Protein AF-A0A934WX63-F1 (afdb_monomer)

Secondary structure (DSSP, 8-state):
-HHHHHHHHHHHHHTT-----EEEEEPPPPP-TTTTTS-----TT-TT-TTS-----SSS---STTSHHHHHHHHHHHHHH-HHHHS-HHHHHSB---TTSTTSTTTT-BHHHHHHHHHHHHH--TT--HHHHHHHHHHHHTT-HHHHHHHHHHHHHHHSTT-------PPP-HHHHHHHHHHHHHHH--HHHHHHHHHHHHHHHHHTT-HHHHHHHHHHHHHHHTTSSS---HHHHHHHHT--EEEEEHHHHHHHHHTTTHHHHS-B---

Radius of gyration: 25.94 Å; Cα contacts (8 Å, |Δi|>4): 261; chains: 1; bounding box: 44×40×104 Å

Mean predicted aligned error: 12.83 Å

Sequence (271 aa):
MERLFTYIVIGLLVGCTSYKETCRKGLPEKQYDFLVDIKRQSNFNYLEAIVDFRQFGAYSKNLWVRKSESLKIVYSSLKQIGLKRFISEEEFNKPLFTDHWAETSWANKSINQIVQNLIQSYSDTTGFDKYYIEFWNRRKADKNESVVLQILTDIMSTYDSDTNPEKLHWKLEPTLTRLLYFEVKLKESDSLTLKKTNIDYHKYLKSIGLYSSANNLIRYENELLFGESESQDTDYVELINQIETDSVNCEEYWNWRQSAEWFTAIYDYGP

Solvent-accessible surface area (backbone atoms only — not comparable to full-atom values): 15938 Å² total; per-residue (Å²): 113,69,69,60,54,53,50,50,52,49,51,60,62,66,70,68,66,80,78,74,56,70,21,49,31,39,44,71,52,58,87,46,78,74,48,69,39,50,39,78,72,88,57,92,89,54,89,86,43,84,89,68,65,78,48,61,50,85,76,90,74,56,64,55,75,48,33,46,66,45,42,39,25,54,48,37,24,46,53,73,76,36,56,60,72,80,48,39,70,65,61,35,61,38,55,49,81,52,90,90,36,68,90,44,101,53,41,76,32,18,55,50,56,52,50,52,50,48,60,52,36,70,84,47,59,79,94,56,59,69,67,53,52,52,49,50,53,53,28,51,74,53,68,20,43,72,56,51,49,53,50,51,53,50,51,51,30,73,70,39,91,90,46,86,65,82,80,84,84,56,63,68,42,69,68,60,30,52,52,55,47,47,56,45,48,56,74,70,38,52,85,81,48,33,60,58,52,52,54,54,45,32,56,49,29,46,76,68,33,31,40,50,62,23,52,53,60,54,51,53,55,50,61,69,63,65,78,69,80,83,78,82,58,61,68,59,54,52,52,61,72,64,60,69,62,42,82,38,53,37,69,61,49,50,54,36,57,73,68,52,50,37,84,81,62,35,43,83,73,56,115

Foldseek 3Di:
DVVVVVVVVVVVVVVPCPVQDKFWWADWFDDDLVVVQQAQDDDVVPPPPPLPRSPRDPDDPNLQCLAQQSVLQLLVLCVVLPVCLVAPLCQQQAQDDDPVPCPDLRHRGGVLRVLVLLLVCLVPVPPRDPVSVVVLVSSVVSVNNVSVNVSSVVVNQSSDPPHDDDDDDHDYDVLSSVLVNLSSCCVVDDPVCNVVSLLVVLVSCVVNRNQVVSLSSLVSVQVVVPPDDDDDDVVSVVSVVVGDIDIDRVVVVVVCVVVVVCVRTIDHPDD

Organism: NCBI:txid2802615

Nearest PDB structures (foldseek):
  5n6n-assembly1_B  TM=2.671E-01  e=3.650E+00  Saccharomyces cerevisiae S288C
  4n7g-assembly1_A-2  TM=1.887E-01  e=5.559E+00  Homo sapiens
  8eqh-assembly1_B  TM=2.100E-01  e=6.860E+00  Homo sapiens

Structure (mmCIF, N/CA/C/O backbone):
data_AF-A0A934WX63-F1
#
_entry.id   AF-A0A934WX63-F1
#
loop_
_atom_site.group_PDB
_atom_site.id
_atom_site.type_symbol
_atom_site.label_atom_id
_atom_site.label_alt_id
_atom_site.label_comp_id
_atom_site.label_asym_id
_atom_site.label_entity_id
_atom_site.label_seq_id
_atom_site.pdbx_PDB_ins_code
_atom_site.Cartn_x
_atom_site.Cartn_y
_atom_site.Cartn_z
_atom_site.occupancy
_atom_site.B_iso_or_equiv
_atom_site.auth_seq_id
_atom_site.auth_comp_id
_atom_site.auth_asym_id
_atom_site.auth_atom_id
_atom_site.pdbx_PDB_model_num
ATOM 1 N N . MET A 1 1 ? -1.059 -2.590 -78.727 1.00 51.94 1 MET A N 1
ATOM 2 C CA . MET A 1 1 ? -1.767 -3.447 -77.751 1.00 51.94 1 MET A CA 1
ATOM 3 C C . MET A 1 1 ? -0.856 -3.883 -76.603 1.00 51.94 1 MET A C 1
ATOM 5 O O . MET A 1 1 ? -1.280 -3.762 -75.465 1.00 51.94 1 MET A O 1
ATOM 9 N N . GLU A 1 2 ? 0.402 -4.265 -76.856 1.00 52.81 2 GLU A N 1
ATOM 10 C CA . GLU A 1 2 ? 1.353 -4.690 -75.805 1.00 52.81 2 GLU A CA 1
ATOM 11 C C . GLU A 1 2 ? 1.623 -3.649 -74.705 1.00 52.81 2 GLU A C 1
ATOM 13 O O . GLU A 1 2 ? 1.614 -3.993 -73.530 1.00 52.81 2 GLU A O 1
ATOM 18 N N . ARG A 1 3 ? 1.772 -2.359 -75.042 1.00 54.75 3 ARG A N 1
ATOM 19 C CA . ARG A 1 3 ? 2.042 -1.321 -74.025 1.00 54.75 3 ARG A CA 1
ATOM 20 C C . ARG A 1 3 ? 0.891 -1.126 -73.030 1.00 54.75 3 ARG A C 1
ATOM 22 O O . ARG A 1 3 ? 1.147 -0.852 -71.866 1.00 54.75 3 ARG A O 1
ATOM 29 N N . LEU A 1 4 ? -0.360 -1.304 -73.463 1.00 60.91 4 LEU A N 1
ATOM 30 C CA . LEU A 1 4 ? -1.538 -1.163 -72.597 1.00 60.91 4 LEU A CA 1
ATOM 31 C C . LEU A 1 4 ? -1.609 -2.304 -71.569 1.00 60.91 4 LEU A C 1
ATOM 33 O O . LEU A 1 4 ? -1.940 -2.071 -70.412 1.00 60.91 4 LEU A O 1
ATOM 37 N N . PHE A 1 5 ? -1.229 -3.519 -71.978 1.00 69.19 5 PHE A N 1
ATOM 38 C CA . PHE A 1 5 ? -1.176 -4.685 -71.098 1.00 69.19 5 PHE A CA 1
ATOM 39 C C . PHE A 1 5 ? -0.088 -4.526 -70.028 1.00 69.19 5 PHE A C 1
ATOM 41 O O . PHE A 1 5 ? -0.339 -4.785 -68.856 1.00 69.19 5 PHE A O 1
ATOM 48 N N . THR A 1 6 ? 1.081 -3.988 -70.393 1.00 67.81 6 THR A N 1
ATOM 49 C CA . THR A 1 6 ? 2.157 -3.693 -69.435 1.00 67.81 6 THR A CA 1
ATOM 50 C C . THR A 1 6 ? 1.750 -2.637 -68.402 1.00 67.81 6 THR A C 1
ATOM 52 O O . THR A 1 6 ? 2.045 -2.810 -67.224 1.00 67.81 6 THR A O 1
ATOM 55 N N . TYR A 1 7 ? 1.022 -1.581 -68.788 1.00 66.12 7 TYR A N 1
ATOM 56 C CA . TYR A 1 7 ? 0.530 -0.577 -67.830 1.00 66.12 7 TYR A CA 1
ATOM 57 C C . TYR A 1 7 ? -0.581 -1.104 -66.913 1.00 66.12 7 TYR A C 1
ATOM 59 O O . TYR A 1 7 ? -0.627 -0.717 -65.749 1.00 66.12 7 TYR A O 1
ATOM 67 N N . ILE A 1 8 ? -1.435 -2.013 -67.394 1.00 67.44 8 ILE A N 1
ATOM 68 C CA . ILE A 1 8 ? -2.451 -2.675 -66.561 1.00 67.44 8 ILE A CA 1
ATOM 69 C C . ILE A 1 8 ? -1.786 -3.636 -65.568 1.00 67.44 8 ILE A C 1
ATOM 71 O O . ILE A 1 8 ? -2.138 -3.629 -64.395 1.00 67.44 8 ILE A O 1
ATOM 75 N N . VAL A 1 9 ? -0.780 -4.406 -65.993 1.00 67.38 9 VAL A N 1
ATOM 76 C CA . VAL A 1 9 ? -0.031 -5.307 -65.102 1.00 67.38 9 VAL A CA 1
ATOM 77 C C . VAL A 1 9 ? 0.780 -4.518 -64.068 1.00 67.38 9 VAL A C 1
ATOM 79 O O . VAL A 1 9 ? 0.744 -4.864 -62.894 1.00 67.38 9 VAL A O 1
ATOM 82 N N . ILE A 1 10 ? 1.438 -3.418 -64.450 1.00 62.28 10 ILE A N 1
ATOM 83 C CA . ILE A 1 10 ? 2.122 -2.531 -63.493 1.00 62.28 10 ILE A CA 1
ATOM 84 C C . ILE A 1 10 ? 1.106 -1.863 -62.551 1.00 62.28 10 ILE A C 1
ATOM 86 O O . ILE A 1 10 ? 1.339 -1.831 -61.351 1.00 62.28 10 ILE A O 1
ATOM 90 N N . GLY A 1 11 ? -0.049 -1.402 -63.042 1.00 58.03 11 GLY A N 1
ATOM 91 C CA . GLY A 1 11 ? -1.112 -0.832 -62.204 1.00 58.03 11 GLY A CA 1
ATOM 92 C C . GLY A 1 11 ? -1.724 -1.834 -61.215 1.00 58.03 11 GLY A C 1
ATOM 93 O O . GLY A 1 11 ? -2.018 -1.470 -60.079 1.00 58.03 11 GLY A O 1
ATOM 94 N N . LEU A 1 12 ? -1.849 -3.106 -61.607 1.00 57.66 12 LEU A N 1
ATOM 95 C CA . LEU A 1 12 ? -2.317 -4.199 -60.745 1.00 57.66 12 LEU A CA 1
ATOM 96 C C . LEU A 1 12 ? -1.247 -4.664 -59.742 1.00 57.66 12 LEU A C 1
ATOM 98 O O . LEU A 1 12 ? -1.594 -5.066 -58.637 1.00 57.66 12 LEU A O 1
ATOM 102 N N . LEU A 1 13 ? 0.041 -4.577 -60.091 1.00 55.09 13 LEU A N 1
ATOM 103 C CA . LEU A 1 13 ? 1.152 -4.905 -59.187 1.00 55.09 13 LEU A CA 1
ATOM 104 C C . LEU A 1 13 ? 1.474 -3.767 -58.202 1.00 55.09 13 LEU A C 1
ATOM 106 O O . LEU A 1 13 ? 1.884 -4.037 -57.078 1.00 55.09 13 LEU A O 1
ATOM 110 N N . VAL A 1 14 ? 1.251 -2.506 -58.588 1.00 53.50 14 VAL A N 1
ATOM 111 C CA . VAL A 1 14 ? 1.433 -1.324 -57.722 1.00 53.50 14 VAL A CA 1
ATOM 112 C C . VAL A 1 14 ? 0.213 -1.096 -56.810 1.00 53.50 14 VAL A C 1
ATOM 114 O O . VAL A 1 14 ? 0.346 -0.525 -55.733 1.00 53.50 14 VAL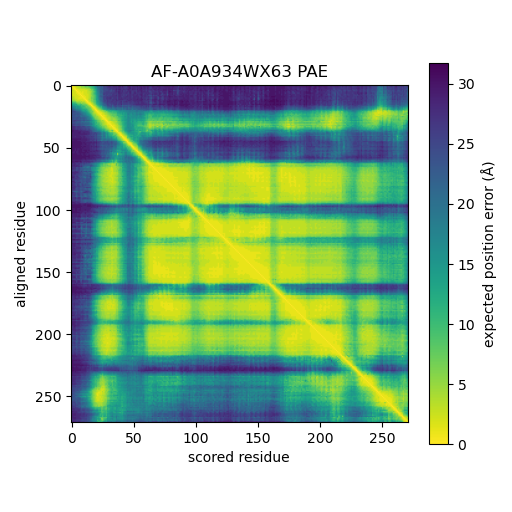 A O 1
ATOM 117 N N . GLY A 1 15 ? -0.969 -1.604 -57.179 1.00 46.31 15 GLY A N 1
ATOM 118 C CA . GLY A 1 15 ? -2.205 -1.490 -56.392 1.00 46.31 15 GLY A CA 1
ATOM 119 C C . GLY A 1 15 ? -2.321 -2.409 -55.164 1.00 46.31 15 GLY A C 1
ATOM 120 O O . GLY A 1 15 ? -3.315 -2.320 -54.446 1.00 46.31 15 GLY A O 1
ATOM 121 N N . CYS A 1 16 ? -1.343 -3.284 -54.899 1.00 46.16 16 CYS A N 1
ATOM 122 C CA . CYS A 1 16 ? -1.421 -4.300 -53.836 1.00 46.16 16 CYS A CA 1
ATOM 123 C C . CYS A 1 16 ? -0.283 -4.255 -52.807 1.00 46.16 16 CYS A C 1
ATOM 125 O O . CYS A 1 16 ? 0.001 -5.258 -52.156 1.00 46.16 16 CYS A O 1
ATOM 127 N N . THR A 1 17 ? 0.323 -3.096 -52.572 1.00 46.75 17 THR A N 1
ATOM 128 C CA . THR A 1 17 ? 1.037 -2.865 -51.311 1.00 46.75 17 THR A CA 1
ATOM 129 C C . THR A 1 17 ? 0.248 -1.850 -50.504 1.00 46.75 17 THR A C 1
ATOM 131 O O . THR A 1 17 ? 0.596 -0.671 -50.473 1.00 46.75 17 THR A O 1
ATOM 134 N N . SER A 1 18 ? -0.836 -2.289 -49.849 1.00 50.97 18 SER A N 1
ATOM 135 C CA . SER A 1 18 ? -1.328 -1.537 -48.695 1.00 50.97 18 SER A CA 1
ATOM 136 C C . SER A 1 18 ? -0.193 -1.586 -47.678 1.00 50.97 18 SER A C 1
ATOM 138 O O . SER A 1 18 ? -0.014 -2.596 -46.992 1.00 50.97 18 SER A O 1
ATOM 140 N N . TYR A 1 19 ? 0.652 -0.561 -47.665 1.00 51.38 19 TYR A N 1
ATOM 141 C CA . TYR A 1 19 ? 1.651 -0.399 -46.629 1.00 51.38 19 TYR A CA 1
ATOM 142 C C . TYR A 1 19 ? 0.859 -0.199 -45.341 1.00 51.38 19 TYR A C 1
ATOM 144 O O . TYR A 1 19 ? 0.342 0.883 -45.076 1.00 51.38 19 TYR A O 1
ATOM 152 N N . LYS A 1 20 ? 0.621 -1.294 -44.615 1.00 62.75 20 LYS A N 1
ATOM 153 C CA . LYS A 1 20 ? -0.003 -1.234 -43.302 1.00 62.75 20 LYS A CA 1
ATOM 154 C C . LYS A 1 20 ? 1.054 -0.636 -42.401 1.00 62.75 20 LYS A C 1
ATOM 156 O O . LYS A 1 20 ? 1.964 -1.338 -41.975 1.00 62.75 20 LYS A O 1
ATOM 161 N N . GLU A 1 21 ? 0.956 0.668 -42.200 1.00 75.88 21 GLU A N 1
ATOM 162 C CA . GLU A 1 21 ? 1.793 1.370 -41.248 1.00 75.88 21 GLU A CA 1
ATOM 163 C C . GLU A 1 21 ? 1.613 0.700 -39.879 1.00 75.88 21 GLU A C 1
ATOM 165 O O . GLU A 1 21 ? 0.490 0.428 -39.431 1.00 75.88 21 GLU A O 1
ATOM 170 N N . THR A 1 22 ? 2.733 0.315 -39.279 1.00 77.12 22 THR A N 1
ATOM 171 C CA . THR A 1 22 ? 2.776 -0.348 -37.979 1.00 77.12 22 THR A CA 1
ATOM 172 C C . THR A 1 22 ? 3.226 0.660 -36.943 1.00 77.12 22 THR A C 1
ATOM 174 O O . THR A 1 22 ? 4.302 1.236 -37.081 1.00 77.12 22 THR A O 1
ATOM 177 N N . CYS A 1 23 ? 2.419 0.827 -35.907 1.00 77.06 23 CYS A N 1
ATOM 178 C CA . CYS A 1 23 ? 2.695 1.690 -34.771 1.00 77.06 23 CYS A CA 1
ATOM 179 C C . CYS A 1 23 ? 3.233 0.840 -33.610 1.00 77.06 23 CYS A C 1
ATOM 181 O O . CYS A 1 23 ? 3.002 -0.376 -33.555 1.00 77.06 23 CYS A O 1
ATOM 183 N N . ARG A 1 24 ? 3.956 1.467 -32.675 1.00 71.69 24 ARG A N 1
ATOM 184 C CA . ARG A 1 24 ? 4.483 0.790 -31.482 1.00 71.69 24 ARG A CA 1
ATOM 185 C C . ARG A 1 24 ? 3.495 0.864 -30.327 1.00 71.69 24 ARG A C 1
ATOM 187 O O . ARG A 1 24 ? 2.900 1.902 -30.049 1.00 71.69 24 ARG A O 1
ATOM 194 N N . LYS A 1 25 ? 3.350 -0.250 -29.623 1.00 72.00 25 LYS A N 1
ATOM 195 C CA . LYS A 1 25 ? 2.453 -0.415 -28.481 1.00 72.00 25 LYS A CA 1
ATOM 196 C C . LYS A 1 25 ? 3.223 -1.044 -27.326 1.00 72.00 25 LYS A C 1
ATOM 198 O O . LYS A 1 25 ? 4.070 -1.892 -27.557 1.00 72.00 25 LYS A O 1
ATOM 203 N N . GLY A 1 26 ? 2.959 -0.651 -26.083 1.00 67.81 26 GLY A N 1
ATOM 204 C CA . GLY A 1 26 ? 3.631 -1.273 -24.933 1.00 67.81 26 GLY A CA 1
ATOM 205 C C . GLY A 1 26 ? 3.316 -2.758 -24.788 1.00 67.81 26 GLY A C 1
ATOM 206 O O . GLY A 1 26 ? 2.268 -3.221 -25.234 1.00 67.81 26 GLY A O 1
ATOM 207 N N . LEU A 1 27 ? 4.193 -3.508 -24.122 1.00 70.31 27 LEU A N 1
ATOM 208 C CA . LEU A 1 27 ? 3.843 -4.864 -23.705 1.00 70.31 27 LEU A CA 1
ATOM 209 C C . LEU A 1 27 ? 2.668 -4.843 -22.706 1.00 70.31 27 LEU A C 1
ATOM 211 O O . LEU A 1 27 ? 2.579 -3.929 -21.875 1.00 70.31 27 LEU A O 1
ATOM 215 N N . PRO A 1 28 ? 1.775 -5.850 -22.739 1.00 67.88 28 PRO A N 1
ATOM 216 C CA . PRO A 1 28 ? 0.699 -5.967 -21.762 1.00 67.88 28 PRO A CA 1
ATOM 217 C C . PRO A 1 28 ? 1.255 -6.149 -20.343 1.00 67.88 28 PRO A C 1
ATOM 219 O O . PRO A 1 28 ? 2.221 -6.884 -20.128 1.00 67.88 28 PRO A O 1
ATOM 222 N N . GLU A 1 29 ? 0.627 -5.513 -19.349 1.00 69.88 29 GLU A N 1
ATOM 223 C CA . GLU A 1 29 ? 1.019 -5.709 -17.951 1.00 69.88 29 GLU A CA 1
ATOM 224 C C . GLU A 1 29 ? 0.534 -7.059 -17.414 1.00 69.88 29 GLU A C 1
ATOM 226 O O . GLU A 1 29 ? -0.637 -7.439 -17.550 1.00 69.88 29 GLU A O 1
ATOM 231 N N . LYS A 1 30 ? 1.433 -7.760 -16.718 1.00 75.00 30 LYS A N 1
ATOM 232 C CA . LYS A 1 30 ? 1.070 -8.923 -15.915 1.00 75.00 30 LYS A CA 1
ATOM 233 C C . LYS A 1 30 ? 0.094 -8.493 -14.823 1.00 75.00 30 LYS A C 1
ATOM 235 O O . LYS A 1 30 ? 0.372 -7.599 -14.029 1.00 75.00 30 LYS A O 1
ATOM 240 N N . GLN A 1 31 ? -1.039 -9.180 -14.758 1.00 71.38 31 GLN A N 1
ATOM 241 C CA . GLN A 1 31 ? -2.061 -8.913 -13.755 1.00 71.38 31 GLN A CA 1
ATOM 242 C C . GLN A 1 31 ? -1.663 -9.538 -12.415 1.00 71.38 31 GLN A C 1
ATOM 244 O O . GLN A 1 31 ? -1.374 -10.733 -12.334 1.00 71.38 31 GLN A O 1
ATOM 249 N N . TYR A 1 32 ? -1.667 -8.723 -11.364 1.00 68.38 32 TYR A N 1
ATOM 250 C CA . TYR A 1 32 ? -1.529 -9.170 -9.981 1.00 68.38 32 TYR A CA 1
ATOM 251 C C . TYR A 1 32 ? -2.827 -8.867 -9.240 1.00 68.38 32 TYR A C 1
ATOM 253 O O . TYR A 1 32 ? -3.305 -7.735 -9.288 1.00 68.38 32 TYR A O 1
ATOM 261 N N . ASP A 1 33 ? -3.365 -9.837 -8.499 1.00 71.06 33 ASP A N 1
ATOM 262 C CA . ASP A 1 33 ? -4.633 -9.674 -7.770 1.00 71.06 33 ASP A CA 1
ATOM 263 C C . ASP A 1 33 ? -4.623 -8.467 -6.819 1.00 71.06 33 ASP A C 1
ATOM 265 O O . ASP A 1 33 ? -5.629 -7.779 -6.672 1.00 71.06 33 ASP A O 1
ATOM 269 N N . PHE A 1 34 ? -3.473 -8.165 -6.207 1.00 68.94 34 PHE A N 1
ATOM 270 C CA . PHE A 1 34 ? -3.320 -7.004 -5.328 1.00 68.94 34 PHE A CA 1
ATOM 271 C C . PHE A 1 34 ? -3.264 -5.665 -6.080 1.00 68.94 34 PHE A C 1
ATOM 273 O O . PHE A 1 34 ? -3.584 -4.632 -5.500 1.00 68.94 34 PHE A O 1
ATOM 280 N N . LEU A 1 35 ? -2.893 -5.661 -7.366 1.00 63.28 35 LEU A N 1
ATOM 281 C CA . LEU A 1 35 ? -2.913 -4.461 -8.212 1.00 63.28 35 LEU A CA 1
ATOM 282 C C . LEU A 1 35 ? -4.313 -4.159 -8.749 1.00 63.28 35 LEU A C 1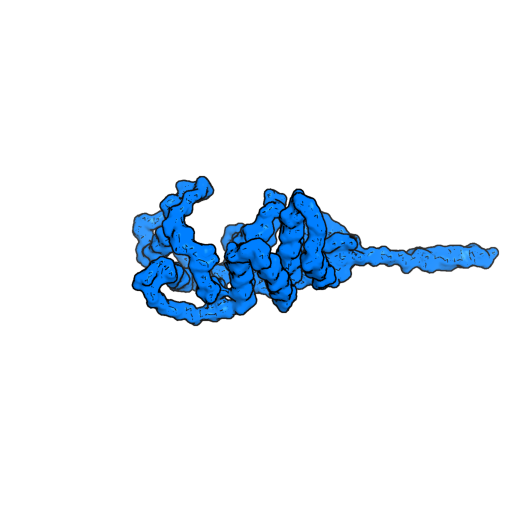
ATOM 284 O O . LEU A 1 35 ? -4.612 -3.003 -9.036 1.00 63.28 35 LEU A O 1
ATOM 288 N N . VAL A 1 36 ? -5.198 -5.160 -8.816 1.00 58.41 36 VAL A N 1
ATOM 289 C CA . VAL A 1 36 ? -6.611 -4.959 -9.185 1.00 58.41 36 VAL A CA 1
ATOM 290 C C . VAL A 1 36 ? -7.313 -3.998 -8.219 1.00 58.41 36 VAL A C 1
ATOM 292 O O . VAL A 1 36 ? -8.230 -3.294 -8.633 1.00 58.41 36 VAL A O 1
ATOM 295 N N . ASP A 1 37 ? -6.859 -3.926 -6.964 1.00 51.97 37 ASP A N 1
ATOM 296 C CA . ASP A 1 37 ? -7.386 -3.022 -5.936 1.00 51.97 37 ASP A CA 1
ATOM 297 C C . ASP A 1 37 ? -6.629 -1.683 -5.843 1.00 51.97 37 ASP A C 1
ATOM 299 O O . ASP A 1 37 ? -7.174 -0.686 -5.358 1.00 51.97 37 ASP A O 1
ATOM 303 N N . ILE A 1 38 ? -5.396 -1.637 -6.353 1.00 50.25 38 ILE A N 1
ATOM 304 C CA . ILE A 1 38 ? -4.577 -0.427 -6.512 1.00 50.25 38 ILE A CA 1
ATOM 305 C C . ILE A 1 38 ? -4.738 0.053 -7.963 1.00 50.25 38 ILE A C 1
ATOM 307 O O . ILE A 1 38 ? -3.766 0.255 -8.691 1.00 50.25 38 ILE A O 1
ATOM 311 N N . LYS A 1 39 ? -5.987 0.168 -8.442 1.00 43.19 39 LYS A N 1
ATOM 312 C CA . LYS A 1 39 ? -6.222 0.681 -9.795 1.00 43.19 39 LYS A CA 1
ATOM 313 C C . LYS A 1 39 ? -5.695 2.104 -9.876 1.00 43.19 39 LYS A C 1
ATOM 315 O O . LYS A 1 39 ? -6.216 2.996 -9.213 1.00 43.19 39 LYS A O 1
ATOM 320 N N . ARG A 1 40 ? -4.730 2.318 -10.765 1.00 43.31 40 ARG A N 1
ATOM 321 C CA . ARG A 1 40 ? -4.366 3.646 -11.252 1.00 43.31 40 ARG A CA 1
ATOM 322 C C . ARG A 1 40 ? -5.573 4.213 -11.999 1.00 43.31 40 ARG A C 1
ATOM 324 O O . ARG A 1 40 ? -5.814 3.858 -13.148 1.00 43.31 40 ARG A O 1
ATOM 331 N N . GLN A 1 41 ? -6.397 5.008 -11.324 1.00 36.91 41 GLN A N 1
ATOM 332 C CA . GLN A 1 41 ? -7.456 5.759 -11.995 1.00 36.91 41 GLN A CA 1
ATOM 333 C C . GLN A 1 41 ? -6.868 7.038 -12.589 1.00 36.91 41 GLN A C 1
ATOM 335 O O . GLN A 1 41 ? -6.088 7.728 -11.937 1.00 36.91 41 GLN A O 1
ATOM 340 N N . SER A 1 42 ? -7.257 7.350 -13.827 1.00 37.25 42 SER A N 1
ATOM 341 C CA . SER A 1 42 ? -6.991 8.644 -14.452 1.00 37.25 42 SER A CA 1
ATOM 342 C C . SER A 1 42 ? -7.662 9.744 -13.638 1.00 37.25 42 SER A C 1
ATOM 344 O O . SER A 1 42 ? -8.889 9.745 -13.512 1.00 37.25 42 SER A O 1
ATOM 346 N N . ASN A 1 43 ? -6.896 10.717 -13.158 1.00 37.00 43 ASN A N 1
ATOM 347 C CA . ASN A 1 43 ? -7.448 12.018 -12.813 1.00 37.00 43 ASN A CA 1
ATOM 348 C C . ASN A 1 43 ? -6.875 13.046 -13.794 1.00 37.00 43 ASN A C 1
ATOM 350 O O . ASN A 1 43 ? -5.723 13.451 -13.676 1.00 37.00 43 ASN A O 1
ATOM 354 N N . PHE A 1 44 ? -7.677 13.435 -14.789 1.00 35.88 44 PHE A N 1
ATOM 355 C CA . PHE A 1 44 ? -7.280 14.362 -15.859 1.00 35.88 44 PHE A CA 1
ATOM 356 C C . PHE A 1 44 ? -6.886 15.761 -15.355 1.00 35.88 44 PHE A C 1
ATOM 358 O O . PHE A 1 44 ? -6.272 16.517 -16.099 1.00 35.88 44 PHE A O 1
ATOM 365 N N . ASN A 1 45 ? -7.197 16.099 -14.100 1.00 34.28 45 ASN A N 1
ATOM 366 C CA . ASN A 1 45 ? -6.906 17.412 -13.525 1.00 34.28 45 ASN A CA 1
ATOM 367 C C . ASN A 1 45 ? -5.524 17.522 -12.858 1.00 34.28 45 ASN A C 1
ATOM 369 O O . ASN A 1 45 ? -5.185 18.599 -12.383 1.00 34.28 45 ASN A O 1
ATOM 373 N N . TYR A 1 46 ? -4.731 16.446 -12.807 1.00 35.69 46 TYR A N 1
ATOM 374 C CA . TYR A 1 46 ? -3.442 16.436 -12.107 1.00 35.69 46 TYR A CA 1
ATOM 375 C C . TYR A 1 46 ? -2.374 15.685 -12.909 1.00 35.69 46 TYR A C 1
ATOM 377 O O . TYR A 1 46 ? -2.051 14.534 -12.622 1.00 35.69 46 TYR A O 1
ATOM 385 N N . LEU A 1 47 ? -1.802 16.353 -13.914 1.00 30.84 47 LEU A N 1
ATOM 386 C CA . LEU A 1 47 ? -0.565 15.906 -14.570 1.00 30.84 47 LEU A CA 1
ATOM 387 C C . LEU A 1 47 ? 0.689 16.118 -13.690 1.00 30.84 47 LEU A C 1
ATOM 389 O O . LEU A 1 47 ? 1.751 15.616 -14.030 1.00 30.84 47 LEU A O 1
ATOM 393 N N . GLU A 1 48 ? 0.573 16.777 -12.532 1.00 27.59 48 GLU A N 1
ATOM 394 C CA . GLU A 1 48 ? 1.702 17.114 -11.642 1.00 27.59 48 GLU A CA 1
ATOM 395 C C . GLU A 1 48 ? 1.967 16.121 -10.490 1.00 27.59 48 GLU A C 1
ATOM 397 O O . GLU A 1 48 ? 2.780 16.403 -9.619 1.00 27.59 48 GLU A O 1
ATOM 402 N N . ALA A 1 49 ? 1.319 14.952 -10.434 1.00 32.06 49 ALA A N 1
ATOM 403 C CA . ALA A 1 49 ? 1.428 14.087 -9.250 1.00 32.06 49 ALA A CA 1
ATOM 404 C C . ALA A 1 49 ? 1.449 12.582 -9.559 1.00 32.06 49 ALA A C 1
ATOM 406 O O . ALA A 1 49 ? 0.781 11.795 -8.891 1.00 32.06 49 ALA A O 1
ATOM 407 N N . ILE A 1 50 ? 2.232 12.137 -10.550 1.00 37.25 50 ILE A N 1
ATOM 408 C CA . ILE A 1 50 ? 2.390 10.694 -10.848 1.00 37.25 50 ILE A CA 1
ATOM 409 C C . ILE A 1 50 ? 2.980 9.921 -9.646 1.00 37.25 50 ILE A C 1
ATOM 411 O O . ILE A 1 50 ? 2.736 8.723 -9.508 1.00 37.25 50 ILE A O 1
ATOM 415 N N . VAL A 1 51 ? 3.654 10.611 -8.720 1.00 32.94 51 VAL A N 1
ATOM 416 C CA . VAL A 1 51 ? 4.166 10.040 -7.459 1.00 32.94 51 VAL A CA 1
ATOM 417 C C . VAL A 1 51 ? 3.068 9.822 -6.403 1.00 32.94 51 VAL A C 1
ATOM 419 O O . VAL A 1 51 ? 3.249 9.014 -5.495 1.00 32.94 51 VAL A O 1
ATOM 422 N N . ASP A 1 52 ? 1.912 10.485 -6.525 1.00 32.47 52 ASP A N 1
ATOM 423 C CA . ASP A 1 52 ? 0.893 10.542 -5.462 1.00 32.47 52 ASP A CA 1
ATOM 424 C C . ASP A 1 52 ? -0.326 9.626 -5.709 1.00 32.47 52 ASP A C 1
ATOM 426 O O . ASP A 1 52 ? -1.234 9.506 -4.883 1.00 32.47 52 ASP A O 1
ATOM 430 N N . PHE A 1 53 ? -0.355 8.878 -6.818 1.00 35.91 53 PHE A N 1
ATOM 431 C CA . PHE A 1 53 ? -1.468 7.972 -7.125 1.00 35.91 53 PHE A CA 1
ATOM 432 C C . PHE A 1 53 ? -1.275 6.559 -6.562 1.00 35.91 53 PHE A C 1
ATOM 434 O O . PHE A 1 53 ? -1.212 5.565 -7.286 1.00 35.91 53 PHE A O 1
ATOM 441 N N . ARG A 1 54 ? -1.324 6.458 -5.230 1.00 41.81 54 ARG A N 1
ATOM 442 C CA . ARG A 1 54 ? -1.827 5.260 -4.532 1.00 41.81 54 ARG A CA 1
ATOM 443 C C . ARG A 1 54 ? -3.270 5.494 -4.095 1.00 41.81 54 ARG A C 1
ATOM 445 O O . ARG A 1 54 ? -3.619 5.319 -2.930 1.00 41.81 54 ARG A O 1
ATOM 452 N N . GLN A 1 55 ? -4.131 5.905 -5.024 1.00 34.47 55 GLN A N 1
ATOM 453 C CA . GLN A 1 55 ? -5.562 5.869 -4.750 1.00 34.47 55 GLN A CA 1
ATOM 454 C C . GLN A 1 55 ? -6.005 4.406 -4.778 1.00 34.47 55 GLN A C 1
ATOM 456 O O . GLN A 1 55 ? -6.239 3.824 -5.834 1.00 34.47 55 GLN A O 1
ATOM 461 N N . PHE A 1 56 ? -6.115 3.796 -3.596 1.00 34.09 56 PHE A N 1
ATOM 462 C CA . PHE A 1 56 ? -7.006 2.654 -3.419 1.00 34.09 56 PHE A CA 1
ATOM 463 C C . PHE A 1 56 ? -8.360 3.087 -3.977 1.00 34.09 56 PHE A C 1
ATOM 465 O O . PHE A 1 56 ? -8.908 4.086 -3.512 1.00 34.09 56 PHE A O 1
ATOM 472 N N . GLY A 1 57 ? -8.817 2.405 -5.032 1.00 31.69 57 GLY A N 1
ATOM 473 C CA . GLY A 1 57 ? -9.901 2.883 -5.891 1.00 31.69 57 GLY A CA 1
ATOM 474 C C . GLY A 1 57 ? -11.074 3.489 -5.117 1.00 31.69 57 GLY A C 1
ATOM 475 O O . GLY A 1 57 ? -11.451 2.995 -4.052 1.00 31.69 57 GLY A O 1
ATOM 476 N N . ALA A 1 58 ? -11.645 4.563 -5.667 1.00 33.78 58 ALA A N 1
ATOM 477 C CA . ALA A 1 58 ? -12.758 5.292 -5.075 1.00 33.78 58 ALA A CA 1
ATOM 478 C C . ALA A 1 58 ? -13.831 4.336 -4.510 1.00 33.78 58 ALA A C 1
ATOM 480 O O . ALA A 1 58 ? -14.432 3.553 -5.243 1.00 33.78 58 ALA A O 1
ATOM 481 N N . TYR A 1 59 ? -14.052 4.413 -3.194 1.00 39.28 59 TYR A N 1
ATOM 482 C CA . TYR A 1 59 ? -15.174 3.838 -2.447 1.00 39.28 59 TYR A CA 1
ATOM 483 C C . TYR A 1 59 ? -15.546 2.359 -2.737 1.00 39.28 59 TYR A C 1
ATOM 485 O O . TYR A 1 59 ? -16.277 2.022 -3.665 1.00 39.28 59 TYR A O 1
ATOM 493 N N . SER A 1 60 ? -15.234 1.476 -1.779 1.00 45.75 60 SER A N 1
ATOM 494 C CA . SER A 1 60 ? -15.987 0.245 -1.421 1.00 45.75 60 SER A CA 1
ATOM 495 C C . SER A 1 60 ? -16.094 -0.938 -2.406 1.00 45.75 60 SER A C 1
ATOM 497 O O . SER A 1 60 ? -16.496 -2.022 -1.971 1.00 45.75 60 SER A O 1
ATOM 499 N N . LYS A 1 61 ? -15.728 -0.797 -3.687 1.00 49.53 61 LYS A N 1
ATOM 500 C CA . LYS A 1 61 ? -15.877 -1.883 -4.683 1.00 49.53 61 LYS A CA 1
ATOM 501 C C . LYS A 1 61 ? -14.738 -2.908 -4.690 1.00 49.53 61 LYS A C 1
ATOM 503 O O . LYS A 1 61 ? -14.908 -3.997 -5.231 1.00 49.53 61 LYS A O 1
ATOM 508 N N . ASN A 1 62 ? -13.607 -2.583 -4.073 1.00 59.09 62 ASN A N 1
ATOM 509 C CA . ASN A 1 62 ? -12.418 -3.430 -4.064 1.00 59.09 62 ASN A CA 1
ATOM 510 C C . ASN A 1 62 ? -12.567 -4.566 -3.046 1.00 59.09 62 ASN A C 1
ATOM 512 O O . ASN A 1 62 ? -12.591 -4.343 -1.833 1.00 59.09 62 ASN A O 1
ATOM 516 N N . LEU A 1 63 ? -12.754 -5.786 -3.554 1.00 66.81 63 LEU A N 1
ATOM 517 C CA . LEU A 1 63 ? -13.038 -6.971 -2.744 1.00 66.81 63 LEU A CA 1
ATOM 518 C C . LEU A 1 63 ? -11.771 -7.673 -2.248 1.00 66.81 63 LEU A C 1
ATOM 520 O O . LEU A 1 63 ? -11.877 -8.461 -1.308 1.00 66.81 63 LEU A O 1
ATOM 524 N N . TRP A 1 64 ? -10.595 -7.447 -2.846 1.00 80.12 64 TRP A N 1
ATOM 525 C CA . TRP A 1 64 ? -9.400 -8.207 -2.477 1.00 80.12 64 TRP A CA 1
ATOM 526 C C . TRP A 1 64 ? -8.860 -7.765 -1.108 1.00 80.12 64 TRP A C 1
ATOM 528 O O . TRP A 1 64 ? -8.794 -8.606 -0.218 1.00 80.12 64 TRP A O 1
ATOM 538 N N . VAL A 1 65 ? -8.650 -6.470 -0.847 1.00 74.69 65 VAL A N 1
ATOM 539 C CA . VAL A 1 65 ? -8.243 -5.912 0.464 1.00 74.69 65 VAL A CA 1
ATOM 540 C C . VAL A 1 65 ? -9.315 -6.038 1.554 1.00 74.69 65 VAL A C 1
ATOM 542 O O . VAL A 1 65 ? -9.072 -5.703 2.708 1.00 74.69 65 VAL A O 1
ATOM 545 N N . ARG A 1 66 ? -10.516 -6.526 1.222 1.00 83.19 66 ARG A N 1
ATOM 546 C CA . ARG A 1 66 ? -11.551 -6.885 2.207 1.00 83.19 66 ARG A CA 1
ATOM 547 C C . ARG A 1 66 ? -11.412 -8.327 2.692 1.00 83.19 66 ARG A C 1
ATOM 549 O O . ARG A 1 66 ? -12.005 -8.679 3.705 1.00 83.19 66 ARG A O 1
ATOM 556 N N . LYS A 1 67 ? -10.632 -9.175 2.019 1.00 89.50 67 LYS A N 1
ATOM 557 C CA . LYS A 1 67 ? -10.400 -10.554 2.464 1.00 89.50 67 LYS A CA 1
ATOM 558 C C . LYS A 1 67 ? -9.385 -10.574 3.599 1.00 89.50 67 LYS A C 1
ATOM 560 O O . LYS A 1 67 ? -8.326 -9.959 3.508 1.00 89.50 67 LYS A O 1
ATOM 565 N N . SER A 1 68 ? -9.673 -11.371 4.623 1.00 93.62 68 SER A N 1
ATOM 566 C CA . SER A 1 68 ? -8.781 -11.612 5.761 1.00 93.62 68 SER A CA 1
ATOM 567 C C . SER A 1 68 ? -7.361 -11.988 5.334 1.00 93.62 68 SER A C 1
ATOM 569 O O . SER A 1 68 ? -6.406 -11.417 5.839 1.00 93.62 68 SER A O 1
ATOM 571 N N . GLU A 1 69 ? -7.206 -12.901 4.372 1.00 92.44 69 GLU A N 1
ATOM 572 C CA . GLU A 1 69 ? -5.878 -13.334 3.915 1.00 92.44 69 GLU A CA 1
ATOM 573 C C . GLU A 1 69 ? -5.103 -12.217 3.204 1.00 92.44 69 GLU A C 1
ATOM 575 O O . GLU A 1 69 ? -3.915 -12.023 3.445 1.00 92.44 69 GLU A O 1
ATOM 580 N N . SER A 1 70 ? -5.787 -11.422 2.386 1.00 90.25 70 SER A N 1
ATOM 581 C CA . SER A 1 70 ? -5.175 -10.288 1.696 1.00 90.25 70 SER A CA 1
ATOM 582 C C . SER A 1 70 ? -4.741 -9.193 2.671 1.00 90.25 70 SER A C 1
ATOM 584 O O . SER A 1 70 ? -3.642 -8.663 2.538 1.00 90.25 70 SER A O 1
ATOM 586 N N . LEU A 1 71 ? -5.556 -8.893 3.692 1.00 91.25 71 LEU A N 1
ATOM 587 C CA . LEU A 1 71 ? -5.189 -7.956 4.762 1.00 91.25 71 LEU A CA 1
ATOM 588 C C . LEU A 1 71 ? -3.914 -8.396 5.483 1.00 91.25 71 LEU A C 1
ATOM 590 O O . LEU A 1 71 ? -3.031 -7.573 5.720 1.00 91.25 71 LEU A O 1
ATOM 594 N N . LYS A 1 72 ? -3.795 -9.695 5.781 1.00 93.50 72 LYS A N 1
ATOM 595 C CA . LYS A 1 72 ? -2.593 -10.259 6.400 1.00 93.50 72 LYS A CA 1
ATOM 596 C C . LYS A 1 72 ? -1.362 -10.073 5.520 1.00 93.50 72 LYS A C 1
ATOM 598 O O . LYS A 1 72 ? -0.339 -9.606 6.009 1.00 93.50 72 LYS A O 1
ATOM 603 N N . ILE A 1 73 ? -1.478 -10.379 4.227 1.00 90.62 73 ILE A N 1
ATOM 604 C CA . ILE A 1 73 ? -0.390 -10.218 3.255 1.00 90.62 73 ILE A CA 1
ATOM 605 C C . ILE A 1 73 ? 0.069 -8.758 3.177 1.00 90.62 73 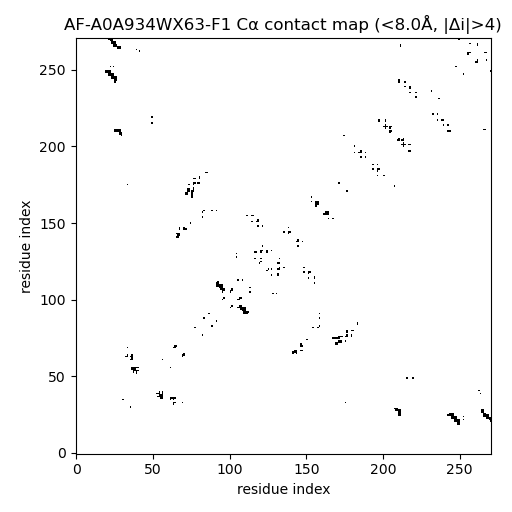ILE A C 1
ATOM 607 O O . ILE A 1 73 ? 1.266 -8.486 3.291 1.00 90.62 73 ILE A O 1
ATOM 611 N N . VAL A 1 74 ? -0.865 -7.814 3.010 1.00 88.88 74 VAL A N 1
ATOM 612 C CA . VAL A 1 74 ? -0.548 -6.378 2.933 1.00 88.88 74 VAL A CA 1
ATOM 613 C C . VAL A 1 74 ? 0.144 -5.924 4.212 1.00 88.88 74 VAL A C 1
ATOM 615 O O . VAL A 1 74 ? 1.213 -5.317 4.156 1.00 88.88 74 VAL A O 1
ATOM 618 N N . TYR A 1 75 ? -0.430 -6.263 5.366 1.00 91.50 75 TYR A N 1
ATOM 619 C CA . TYR A 1 75 ? 0.107 -5.840 6.647 1.00 91.50 75 TYR A CA 1
ATOM 620 C C . TYR A 1 75 ? 1.498 -6.413 6.921 1.00 91.50 75 TYR A C 1
ATOM 622 O O . TYR A 1 75 ? 2.407 -5.670 7.282 1.00 91.50 75 TYR A O 1
ATOM 630 N N . SER A 1 76 ? 1.707 -7.711 6.697 1.00 91.88 76 SER A N 1
ATOM 631 C CA . SER A 1 76 ? 3.021 -8.325 6.888 1.00 91.88 76 SER A CA 1
ATOM 632 C C . SER A 1 76 ? 4.065 -7.760 5.928 1.00 91.88 76 SER A C 1
ATOM 634 O O . SER A 1 76 ? 5.212 -7.581 6.335 1.00 91.88 76 SER A O 1
ATOM 636 N N . SER A 1 77 ? 3.673 -7.397 4.703 1.00 90.19 77 SER A N 1
ATOM 637 C CA . SER A 1 77 ? 4.562 -6.729 3.742 1.00 90.19 77 SER A CA 1
ATOM 638 C C . SER A 1 77 ? 4.992 -5.340 4.240 1.00 90.19 77 SER A C 1
ATOM 640 O O . SER A 1 77 ? 6.180 -5.019 4.223 1.00 90.19 77 SER A O 1
ATOM 642 N N . LEU A 1 78 ? 4.053 -4.537 4.760 1.00 90.38 78 LEU A N 1
ATOM 643 C CA . LEU A 1 78 ? 4.345 -3.234 5.378 1.00 90.38 78 LEU A CA 1
ATOM 644 C C . LEU A 1 78 ? 5.226 -3.383 6.626 1.00 90.38 78 LEU A C 1
ATOM 646 O O . LEU A 1 78 ? 6.241 -2.698 6.770 1.00 90.38 78 LEU A O 1
ATOM 650 N N . LYS A 1 79 ? 4.874 -4.317 7.515 1.00 89.69 79 LYS A N 1
ATOM 651 C CA . LYS A 1 79 ? 5.602 -4.578 8.761 1.00 89.69 79 LYS A CA 1
ATOM 652 C C . LYS A 1 79 ? 7.033 -5.046 8.501 1.00 89.69 79 LYS A C 1
ATOM 654 O O . LYS A 1 79 ? 7.935 -4.620 9.214 1.00 89.69 79 LYS A O 1
ATOM 659 N N . GLN A 1 80 ? 7.259 -5.866 7.470 1.00 91.12 80 GLN A N 1
ATOM 660 C CA . GLN A 1 80 ? 8.597 -6.318 7.075 1.00 91.12 80 GLN A CA 1
ATOM 661 C C . GLN A 1 80 ? 9.521 -5.152 6.696 1.00 91.12 80 GLN A C 1
ATOM 663 O O . GLN A 1 80 ? 10.717 -5.204 6.970 1.00 91.12 80 GLN A O 1
ATOM 668 N N . ILE A 1 81 ? 8.980 -4.114 6.056 1.00 90.25 81 ILE A N 1
ATOM 669 C CA . ILE A 1 81 ? 9.741 -2.919 5.668 1.00 90.25 81 ILE A CA 1
ATOM 670 C C . ILE A 1 81 ? 9.976 -2.008 6.877 1.00 90.25 81 ILE A C 1
ATOM 672 O O . ILE A 1 81 ? 11.041 -1.396 6.978 1.00 90.25 81 ILE A O 1
ATOM 676 N N . GLY A 1 82 ? 9.001 -1.958 7.785 1.00 90.56 82 GLY A N 1
ATOM 677 C CA . GLY A 1 82 ? 9.004 -1.167 9.009 1.00 90.56 82 GLY A CA 1
ATOM 678 C C . GLY A 1 82 ? 7.968 -0.049 8.938 1.00 90.56 82 GLY A C 1
ATOM 679 O O . GLY A 1 82 ? 8.135 0.903 8.180 1.00 90.56 82 GLY A O 1
ATOM 680 N N . LEU A 1 83 ? 6.914 -0.140 9.758 1.00 89.81 83 LEU A N 1
ATOM 681 C CA . LEU A 1 83 ? 5.790 0.811 9.747 1.00 89.81 83 LEU A CA 1
ATOM 682 C C . LEU A 1 83 ? 6.247 2.269 9.916 1.00 89.81 83 LEU A C 1
ATOM 684 O O . LEU A 1 83 ? 5.795 3.141 9.175 1.00 89.81 83 LEU A O 1
ATOM 688 N N . LYS A 1 84 ? 7.231 2.506 10.797 1.00 90.62 84 LYS A N 1
ATOM 689 C CA . LYS A 1 84 ? 7.798 3.837 11.071 1.00 90.62 84 LYS A CA 1
ATOM 690 C C . LYS A 1 84 ? 8.471 4.507 9.862 1.00 90.62 84 LYS A C 1
ATOM 692 O O . LYS A 1 84 ? 8.677 5.713 9.884 1.00 90.62 84 LYS A O 1
ATOM 697 N N . ARG A 1 85 ? 8.797 3.750 8.805 1.00 88.69 85 ARG A N 1
ATOM 698 C CA . ARG A 1 85 ? 9.325 4.301 7.542 1.00 88.69 85 ARG A CA 1
ATOM 699 C C . ARG A 1 85 ? 8.224 4.827 6.619 1.00 88.69 85 ARG A C 1
ATOM 701 O O . ARG A 1 85 ? 8.486 5.652 5.751 1.00 88.69 85 ARG A O 1
ATOM 708 N N . PHE A 1 86 ? 6.988 4.361 6.800 1.00 86.56 86 PHE A N 1
ATOM 709 C CA . PHE A 1 86 ? 5.828 4.883 6.077 1.00 86.56 86 PHE A CA 1
ATOM 710 C C . PHE A 1 86 ? 5.242 6.106 6.777 1.00 86.56 86 PHE A C 1
ATOM 712 O O . PHE A 1 86 ? 5.016 7.124 6.125 1.00 86.56 86 PHE A O 1
ATOM 719 N N . ILE A 1 87 ? 5.017 5.986 8.088 1.00 86.81 87 ILE A N 1
ATOM 720 C CA . ILE A 1 87 ? 4.445 7.026 8.945 1.00 86.81 87 ILE A CA 1
ATOM 721 C C . ILE A 1 87 ? 5.363 7.155 10.154 1.00 86.81 87 ILE A C 1
ATOM 723 O O . ILE A 1 87 ? 5.506 6.193 10.910 1.00 86.81 87 ILE A O 1
ATOM 727 N N . SER A 1 88 ? 5.994 8.310 10.335 1.00 89.00 88 SER A N 1
ATOM 728 C CA . SER A 1 88 ? 6.853 8.556 11.490 1.00 89.00 88 SER A CA 1
ATOM 729 C C . SER A 1 88 ? 6.038 8.566 12.787 1.00 89.00 88 SER A C 1
ATOM 731 O O . SER A 1 88 ? 4.813 8.691 12.790 1.00 89.00 88 SER A O 1
ATOM 733 N N . GLU A 1 89 ? 6.711 8.429 13.925 1.00 91.12 89 GLU A N 1
ATOM 734 C CA . GLU A 1 89 ? 6.042 8.507 15.228 1.00 91.12 89 GLU A CA 1
ATOM 735 C C . GLU A 1 89 ? 5.423 9.888 15.478 1.00 91.12 89 GLU A C 1
ATOM 737 O O . GLU A 1 89 ? 4.334 9.987 16.043 1.00 91.12 89 GLU A O 1
ATOM 742 N N . GLU A 1 90 ? 6.067 10.948 14.987 1.00 90.50 90 GLU A N 1
ATOM 743 C CA . GLU A 1 90 ? 5.512 12.299 15.012 1.00 90.50 90 GLU A CA 1
ATOM 744 C C . GLU A 1 90 ? 4.232 12.378 14.168 1.00 90.50 90 GLU A C 1
ATOM 746 O O . GLU A 1 90 ? 3.198 12.816 14.668 1.00 90.50 90 GLU A O 1
ATOM 751 N N . GLU A 1 91 ? 4.263 11.894 12.920 1.00 88.69 91 GLU A N 1
ATOM 752 C CA . GLU A 1 91 ? 3.105 11.895 12.015 1.00 88.69 91 GLU A CA 1
ATOM 753 C C . GLU A 1 91 ? 1.933 11.078 12.581 1.00 88.69 91 GLU A C 1
ATOM 755 O O . GLU A 1 91 ? 0.781 11.494 12.476 1.00 88.69 91 GLU A O 1
ATOM 760 N N . PHE A 1 92 ? 2.214 9.941 13.223 1.00 90.12 92 PHE A N 1
ATOM 761 C CA . PHE A 1 92 ? 1.197 9.080 13.830 1.00 90.12 92 PHE A CA 1
ATOM 762 C C . PHE A 1 92 ? 0.469 9.755 15.004 1.00 90.12 92 PHE A C 1
ATOM 764 O O . PHE A 1 92 ? -0.732 9.548 15.207 1.00 90.12 92 PHE A O 1
ATOM 771 N N . ASN A 1 93 ? 1.189 10.583 15.764 1.00 90.56 93 ASN A N 1
ATOM 772 C CA . ASN A 1 93 ? 0.672 11.279 16.941 1.00 90.56 93 ASN A CA 1
ATOM 773 C C . ASN A 1 93 ? 0.168 12.698 16.646 1.00 90.56 93 ASN A C 1
ATOM 775 O O . ASN A 1 93 ? -0.544 13.278 17.468 1.00 90.56 93 ASN A O 1
ATOM 779 N N . LYS A 1 94 ? 0.482 13.253 15.474 1.00 87.69 94 LYS A N 1
ATOM 780 C CA . LYS A 1 94 ? 0.021 14.573 15.049 1.00 87.69 94 LYS A CA 1
ATOM 781 C C . LYS A 1 94 ? -1.484 14.551 14.748 1.00 87.69 94 LYS A C 1
ATOM 783 O O . LYS A 1 94 ? -1.943 13.681 14.004 1.00 87.69 94 LYS A O 1
ATOM 788 N N . PRO A 1 95 ? -2.278 15.495 15.286 1.00 87.12 95 PRO A N 1
ATOM 789 C CA . PRO A 1 95 ? -3.682 15.619 14.917 1.00 87.12 95 PRO A CA 1
ATOM 790 C C . PRO A 1 95 ? -3.859 15.862 13.415 1.00 87.12 95 PRO A C 1
ATOM 792 O O . PRO A 1 95 ? -3.157 16.685 12.820 1.00 87.12 95 PRO A O 1
ATOM 795 N N . LEU A 1 96 ? -4.825 15.172 12.809 1.00 76.50 96 LEU A N 1
ATOM 796 C CA . LEU A 1 96 ? -5.215 15.400 11.426 1.00 76.50 96 LEU A CA 1
ATOM 797 C C . LEU A 1 96 ? -5.993 16.723 11.351 1.00 76.50 96 LEU A C 1
ATOM 799 O O . LEU A 1 96 ? -7.179 16.782 11.667 1.00 76.50 96 LEU A O 1
ATOM 803 N N . PHE A 1 97 ? -5.315 17.797 10.945 1.00 60.09 97 PHE A N 1
ATOM 804 C CA . PHE A 1 97 ? -5.939 19.072 10.593 1.00 60.09 97 PHE A CA 1
ATOM 805 C C . PHE A 1 97 ? -5.850 19.261 9.086 1.00 60.09 97 PHE A C 1
ATOM 807 O O . PHE A 1 97 ? -4.838 19.716 8.563 1.00 60.09 97 PHE A O 1
ATOM 814 N N . THR A 1 98 ? -6.914 18.903 8.379 1.00 54.75 98 THR A N 1
ATOM 815 C CA . THR A 1 98 ? -7.171 19.460 7.051 1.00 54.75 98 THR A CA 1
ATOM 816 C C . THR A 1 98 ? -8.648 19.819 6.985 1.00 54.75 98 THR A C 1
ATOM 818 O O . THR A 1 98 ? -9.490 19.080 7.503 1.00 54.75 98 THR A O 1
ATOM 821 N N . ASP A 1 99 ? -8.965 20.952 6.359 1.00 52.72 99 ASP A N 1
ATOM 822 C CA . ASP A 1 99 ? -10.325 21.502 6.234 1.00 5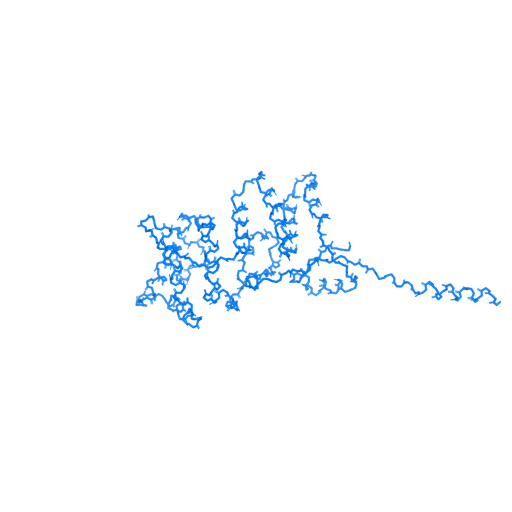2.72 99 ASP A CA 1
ATOM 823 C C . ASP A 1 99 ? -11.337 20.487 5.660 1.00 52.72 99 ASP A C 1
ATOM 825 O O . ASP A 1 99 ? -12.541 20.610 5.854 1.00 52.72 99 ASP A O 1
ATOM 829 N N . HIS A 1 100 ? -10.846 19.429 5.006 1.00 49.91 100 HIS A N 1
ATOM 830 C CA . HIS A 1 100 ? -11.628 18.306 4.487 1.00 49.91 100 HIS A CA 1
ATOM 831 C C . HIS A 1 100 ? -12.241 17.370 5.546 1.00 49.91 100 HIS A C 1
ATOM 833 O O . HIS A 1 100 ? -13.168 16.635 5.215 1.00 49.91 100 HIS A O 1
ATOM 839 N N . TRP A 1 101 ? -11.761 17.364 6.796 1.00 53.03 101 TRP A N 1
ATOM 840 C CA . TRP A 1 101 ? -12.202 16.399 7.824 1.00 53.03 101 TRP A CA 1
ATOM 841 C C . TRP A 1 101 ? -12.895 17.041 9.020 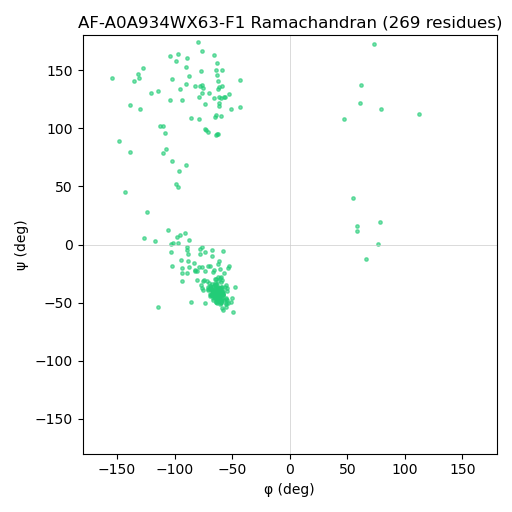1.00 53.03 101 TRP A C 1
ATOM 843 O O . TRP A 1 101 ? -13.267 16.319 9.947 1.00 53.03 101 TRP A O 1
ATOM 853 N N . ALA A 1 102 ? -13.085 18.363 8.999 1.00 56.31 102 ALA A N 1
ATOM 854 C CA . ALA A 1 102 ? -13.601 19.151 10.117 1.00 56.31 102 ALA A CA 1
ATOM 855 C C . ALA A 1 102 ? -14.982 18.687 10.627 1.00 56.31 102 ALA A C 1
ATOM 857 O O . ALA A 1 102 ? -15.289 18.866 11.801 1.00 56.31 102 ALA A O 1
ATOM 858 N N . GLU A 1 103 ? -15.781 18.030 9.780 1.00 59.91 103 GLU A N 1
ATOM 859 C CA . GLU A 1 103 ? -17.119 17.514 10.117 1.00 59.91 103 GLU A CA 1
ATOM 860 C C . GLU A 1 103 ? -17.169 15.986 10.301 1.00 59.91 103 GLU A C 1
ATOM 862 O O . GLU A 1 103 ? -18.239 15.377 10.331 1.00 59.91 103 GLU A O 1
ATOM 867 N N . THR A 1 104 ? -16.015 15.327 10.405 1.00 71.50 104 THR A N 1
ATOM 868 C CA . THR A 1 104 ? -15.944 13.864 10.525 1.00 71.50 104 THR A CA 1
ATOM 869 C C . THR A 1 104 ? -15.634 13.428 11.954 1.00 71.50 104 THR A C 1
ATOM 871 O O . THR A 1 104 ? -15.053 14.174 12.741 1.00 71.50 104 THR A O 1
ATOM 874 N N . SER A 1 105 ? -15.904 12.159 12.276 1.00 74.50 105 SER A N 1
ATOM 875 C CA . SER A 1 105 ? -15.458 11.530 13.532 1.00 74.50 105 SER A CA 1
ATOM 876 C C . SER A 1 105 ? -13.935 11.551 13.730 1.00 74.50 105 SER A C 1
ATOM 878 O O . SER A 1 105 ? -13.452 11.143 14.786 1.00 74.50 105 SER A O 1
ATOM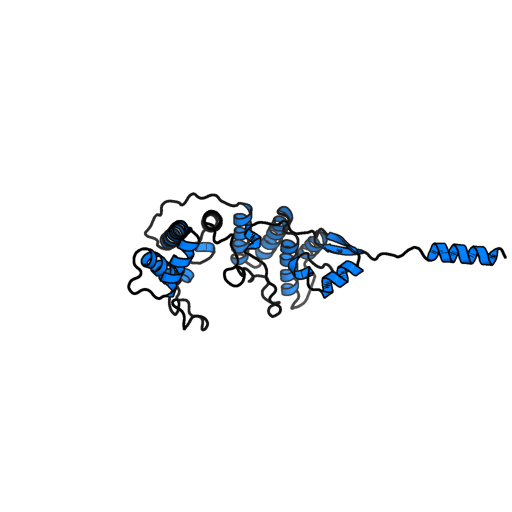 880 N N . TRP A 1 106 ? -13.160 12.004 12.742 1.00 78.56 106 TRP A N 1
ATOM 881 C CA . TRP A 1 106 ? -11.701 12.100 12.779 1.00 78.56 106 TRP A CA 1
ATOM 882 C C . TRP A 1 106 ? -11.196 13.529 13.002 1.00 78.56 106 TRP A C 1
ATOM 884 O O . TRP A 1 106 ? -9.997 13.709 13.204 1.00 78.56 106 TRP A O 1
ATOM 894 N N . ALA A 1 107 ? -12.086 14.528 13.007 1.00 79.06 107 ALA A N 1
ATOM 895 C CA . ALA A 1 107 ? -11.726 15.926 13.214 1.00 79.06 107 ALA A CA 1
ATOM 896 C C . ALA A 1 107 ? -10.890 16.098 14.490 1.00 79.06 107 ALA A C 1
ATOM 898 O O . ALA A 1 107 ? -11.278 15.625 15.565 1.00 79.06 107 ALA A O 1
ATOM 899 N N . ASN A 1 108 ? -9.750 16.781 14.357 1.00 83.75 108 ASN A N 1
ATOM 900 C CA . ASN A 1 108 ? -8.816 17.099 15.440 1.00 83.75 108 ASN A CA 1
ATOM 901 C C . ASN A 1 108 ? -8.249 15.872 16.179 1.00 83.75 108 ASN A C 1
AT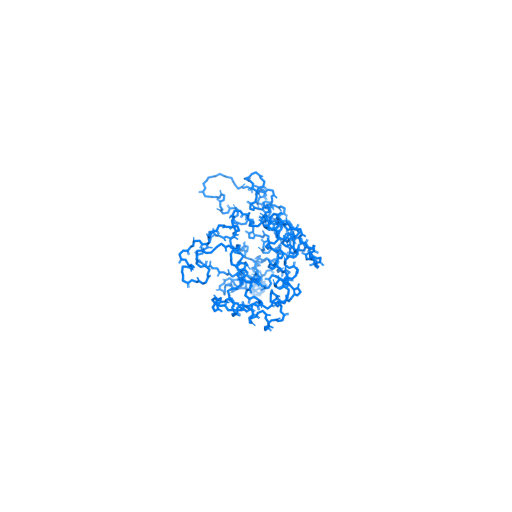OM 903 O O . ASN A 1 108 ? -7.708 16.023 17.274 1.00 83.75 108 ASN A O 1
ATOM 907 N N . LYS A 1 109 ? -8.369 14.666 15.608 1.00 86.44 109 LYS A N 1
ATOM 908 C CA . LYS A 1 109 ? -7.792 13.440 16.167 1.00 86.44 109 LYS A CA 1
ATOM 909 C C . LYS A 1 109 ? -6.517 13.066 15.422 1.00 86.44 109 LYS A C 1
ATOM 911 O O . LYS A 1 109 ? -6.431 13.226 14.207 1.00 86.44 109 LYS A O 1
ATOM 916 N N . SER A 1 110 ? -5.524 12.556 16.139 1.00 89.44 110 SER A N 1
ATOM 917 C CA . SER A 1 110 ? -4.359 11.915 15.523 1.00 89.44 110 SER A CA 1
ATOM 918 C C . SER A 1 110 ? -4.691 10.510 15.022 1.00 89.44 110 SER A C 1
ATOM 920 O O . SER A 1 110 ? -5.718 9.932 15.395 1.00 89.44 110 SER A O 1
ATOM 922 N N . ILE A 1 111 ? -3.813 9.929 14.197 1.00 89.88 111 ILE A N 1
ATOM 923 C CA . ILE A 1 111 ? -3.960 8.530 13.764 1.00 89.88 111 ILE A CA 1
ATOM 924 C C . ILE A 1 111 ? -3.971 7.615 14.991 1.00 89.88 111 ILE A C 1
ATOM 926 O O . ILE A 1 111 ? -4.835 6.743 15.076 1.00 89.88 111 ILE A O 1
ATOM 930 N N . ASN A 1 112 ? -3.097 7.874 15.969 1.00 92.50 112 ASN A N 1
ATOM 931 C CA . ASN A 1 112 ? -3.091 7.188 17.259 1.00 92.50 112 ASN A CA 1
ATOM 932 C C . ASN A 1 112 ? -4.494 7.165 17.895 1.00 92.50 112 ASN A C 1
ATOM 934 O O . ASN A 1 112 ? -5.076 6.099 18.092 1.00 92.50 112 ASN A O 1
ATOM 938 N N . GLN A 1 113 ? -5.098 8.334 18.117 1.00 91.69 113 GLN A N 1
ATOM 939 C CA . GLN A 1 113 ? -6.423 8.432 18.738 1.00 91.69 113 GLN A CA 1
ATOM 940 C C . GLN A 1 113 ? -7.513 7.727 17.919 1.00 91.69 113 GLN A C 1
ATOM 942 O O . GLN A 1 113 ? -8.415 7.104 18.479 1.00 91.69 113 GLN A O 1
ATOM 947 N N . ILE A 1 114 ? -7.445 7.796 16.587 1.00 90.69 114 ILE A N 1
ATOM 948 C CA . ILE A 1 114 ? -8.398 7.104 15.710 1.00 90.69 114 ILE A CA 1
ATOM 949 C C . ILE A 1 114 ? -8.263 5.585 15.859 1.00 90.69 114 ILE A C 1
ATOM 951 O O . ILE A 1 114 ? -9.281 4.902 15.986 1.00 90.69 114 ILE A O 1
ATOM 955 N N . VAL A 1 115 ? -7.037 5.056 15.868 1.00 92.06 115 VAL A N 1
ATOM 956 C CA . VAL A 1 115 ? -6.768 3.622 16.037 1.00 92.06 115 VAL A CA 1
ATOM 957 C C . VAL A 1 115 ? -7.172 3.151 17.435 1.00 92.06 115 VAL A C 1
ATOM 959 O O . VAL A 1 115 ? -7.852 2.131 17.548 1.00 92.06 115 VAL A O 1
ATOM 962 N N . GLN A 1 116 ? -6.847 3.907 18.487 1.00 92.62 116 GLN A N 1
ATOM 963 C CA . GLN A 1 116 ? -7.286 3.615 19.855 1.00 92.62 116 GLN A CA 1
ATOM 964 C C . GLN A 1 116 ? -8.815 3.536 19.952 1.00 92.62 116 GLN A C 1
ATOM 966 O O . GLN A 1 116 ? -9.346 2.551 20.467 1.00 92.62 116 GLN A O 1
ATOM 971 N N . ASN A 1 117 ? -9.536 4.506 19.382 1.00 92.44 117 ASN A N 1
ATOM 972 C CA . ASN A 1 117 ? -11.001 4.490 19.354 1.00 92.44 117 ASN A CA 1
ATOM 973 C C . ASN A 1 117 ? -11.555 3.302 18.558 1.00 92.44 117 ASN A C 1
ATOM 975 O O . ASN A 1 117 ? -12.554 2.702 18.953 1.00 92.44 117 ASN A O 1
ATOM 979 N N . LEU A 1 118 ? -10.919 2.924 17.443 1.00 94.38 118 LEU A N 1
ATOM 980 C CA . LEU A 1 118 ? -11.302 1.723 16.695 1.00 94.38 118 LEU A CA 1
ATOM 981 C C . LEU A 1 118 ? -11.143 0.466 17.559 1.00 94.38 118 LEU A C 1
ATOM 983 O O . LEU A 1 118 ? -12.069 -0.335 17.619 1.00 94.38 118 LEU A O 1
ATOM 987 N N . ILE A 1 119 ? -10.022 0.308 18.263 1.00 94.62 119 ILE A N 1
ATOM 988 C CA . ILE A 1 119 ? -9.786 -0.847 19.143 1.00 94.62 119 ILE A CA 1
ATOM 989 C C . ILE A 1 119 ? -10.817 -0.889 20.278 1.00 94.62 119 ILE A C 1
ATOM 991 O O . ILE A 1 119 ? -11.435 -1.927 20.495 1.00 94.62 119 ILE A O 1
ATOM 995 N N . GLN A 1 120 ? -11.046 0.228 20.972 1.00 94.25 120 GLN A N 1
ATOM 996 C CA . GLN A 1 120 ? -11.988 0.285 22.097 1.00 94.25 120 GLN A CA 1
ATOM 997 C C . GLN A 1 120 ? -13.438 0.025 21.653 1.00 94.25 120 GLN A C 1
ATOM 999 O O . GLN A 1 120 ? -14.153 -0.758 22.282 1.00 94.25 120 GLN A O 1
ATOM 1004 N N . SER A 1 121 ? -13.837 0.597 20.512 1.00 95.06 121 SER A N 1
ATOM 1005 C CA . SER A 1 121 ? -15.181 0.418 19.942 1.00 95.06 121 SER A CA 1
ATOM 1006 C C . SER A 1 121 ? -15.482 -1.001 19.449 1.00 95.06 121 SER A C 1
ATOM 1008 O O . SER A 1 121 ? -16.632 -1.307 19.128 1.00 95.06 121 SER A O 1
ATOM 1010 N N . TYR A 1 122 ? -14.477 -1.883 19.383 1.00 94.44 122 TYR A N 1
ATOM 1011 C CA . TYR A 1 122 ? -14.689 -3.291 19.053 1.00 94.44 122 TYR A CA 1
ATOM 1012 C C . TYR A 1 122 ? -15.446 -4.033 20.163 1.00 94.44 122 TYR A C 1
ATOM 1014 O O . TYR A 1 122 ? -16.348 -4.821 19.865 1.00 94.44 122 TYR A O 1
ATOM 1022 N N . SER A 1 123 ? -15.078 -3.792 21.428 1.00 88.19 123 SER A N 1
ATOM 1023 C CA . SER A 1 123 ? -15.658 -4.468 22.595 1.00 88.19 123 SER A CA 1
ATOM 1024 C C . SER A 1 123 ? -16.822 -3.710 23.228 1.00 88.19 123 SER A C 1
ATOM 1026 O O . SER A 1 123 ? -17.726 -4.351 23.758 1.00 88.19 123 SER A O 1
ATOM 1028 N N . ASP A 1 124 ? -16.817 -2.376 23.172 1.00 89.81 124 ASP A N 1
ATOM 1029 C CA . ASP A 1 124 ? -17.893 -1.539 23.708 1.00 89.81 124 ASP A CA 1
ATOM 1030 C C . ASP A 1 124 ? -18.192 -0.379 22.759 1.00 89.81 124 ASP A C 1
ATOM 1032 O O . ASP A 1 124 ? -17.335 0.447 22.477 1.00 89.81 124 ASP A O 1
ATOM 1036 N N . THR A 1 125 ? -19.424 -0.305 22.261 1.00 87.81 125 THR A N 1
ATOM 1037 C CA . THR A 1 125 ? -19.861 0.766 21.355 1.00 87.81 125 THR A CA 1
ATOM 1038 C C . THR A 1 125 ? -20.415 1.989 22.087 1.00 87.81 125 THR A C 1
ATOM 1040 O O . THR A 1 125 ? -20.779 2.974 21.444 1.00 87.81 125 THR A O 1
ATOM 1043 N N . THR A 1 126 ? -20.535 1.936 23.414 1.00 90.25 126 THR A N 1
ATOM 1044 C CA . THR A 1 126 ? -21.146 2.992 24.224 1.00 90.25 126 THR A CA 1
ATOM 1045 C C . THR A 1 126 ? -20.308 4.267 24.163 1.00 90.25 126 THR A C 1
ATOM 1047 O O . THR A 1 126 ? -19.115 4.255 24.438 1.00 90.25 126 THR A O 1
ATOM 1050 N N . GLY A 1 127 ? -20.932 5.389 23.793 1.00 84.81 127 GLY A N 1
ATOM 1051 C CA . GLY A 1 127 ? -20.256 6.689 23.720 1.00 84.81 127 GLY A CA 1
ATOM 1052 C C . GLY A 1 127 ? -19.358 6.898 22.494 1.00 84.81 127 GLY A C 1
ATOM 1053 O O . GLY A 1 127 ? -18.798 7.982 22.353 1.00 84.81 127 GLY A O 1
ATOM 1054 N N . PHE A 1 128 ? -19.247 5.918 21.589 1.00 88.94 128 PHE A N 1
ATOM 1055 C CA . PHE A 1 128 ? -18.528 6.083 20.324 1.00 88.94 128 PHE A CA 1
ATOM 1056 C C . PHE A 1 128 ? -19.422 6.646 19.219 1.00 88.94 128 PHE A C 1
ATOM 1058 O O . PHE A 1 128 ? -20.599 6.300 19.097 1.00 88.94 128 PHE A O 1
ATOM 1065 N N . ASP A 1 129 ? -18.828 7.467 18.352 1.00 87.88 129 ASP A N 1
ATOM 1066 C CA . ASP A 1 129 ? -19.503 7.979 17.162 1.00 87.88 129 ASP A CA 1
ATOM 1067 C C . ASP A 1 129 ? -19.982 6.845 16.243 1.00 87.88 129 ASP A C 1
ATOM 1069 O O . ASP A 1 129 ? -19.328 5.806 16.087 1.00 87.88 129 ASP A O 1
ATOM 1073 N N . LYS A 1 130 ? -21.082 7.107 15.523 1.00 88.12 130 LYS A N 1
ATOM 1074 C CA . LYS A 1 130 ? -21.700 6.190 14.548 1.00 88.12 130 LYS A CA 1
ATOM 1075 C C . LYS A 1 130 ? -20.688 5.571 13.576 1.00 88.12 130 LYS A C 1
ATOM 1077 O O . LYS A 1 130 ? -20.810 4.398 13.225 1.00 88.12 130 LYS A O 1
ATOM 1082 N N . TYR A 1 131 ? -19.677 6.341 13.167 1.00 87.94 131 TYR A N 1
ATOM 1083 C CA . TYR A 1 131 ? -18.627 5.892 12.256 1.00 87.94 131 TYR A CA 1
ATOM 1084 C C . TYR A 1 131 ? -17.923 4.610 12.737 1.00 87.94 131 TYR A C 1
ATOM 1086 O O . TYR A 1 131 ? -17.765 3.669 11.955 1.00 87.94 131 TYR A O 1
ATOM 1094 N N . TYR A 1 132 ? -17.517 4.555 14.009 1.00 89.88 132 TYR A N 1
ATOM 1095 C CA . TYR A 1 132 ? -16.758 3.430 14.565 1.00 89.88 132 TYR A CA 1
ATOM 1096 C C . TYR A 1 132 ? -17.610 2.154 14.637 1.00 89.88 132 TYR A C 1
ATOM 1098 O O . TYR A 1 132 ? -17.151 1.062 14.300 1.00 89.88 132 TYR A O 1
ATOM 1106 N N . ILE A 1 133 ? -18.893 2.309 14.973 1.00 91.44 133 ILE A N 1
ATOM 1107 C CA . ILE A 1 133 ? -19.870 1.214 14.997 1.00 91.44 133 ILE A CA 1
ATOM 1108 C C . ILE A 1 133 ? -20.064 0.647 13.584 1.00 91.44 133 ILE A C 1
ATOM 1110 O O . ILE A 1 133 ? -19.973 -0.563 13.358 1.00 91.44 133 ILE A O 1
ATOM 1114 N N . GLU A 1 134 ? -20.294 1.520 12.601 1.00 89.56 134 GLU A N 1
ATOM 1115 C CA . GLU A 1 134 ? -20.469 1.108 11.209 1.00 89.56 134 GLU A CA 1
ATOM 1116 C C . GLU A 1 134 ? -19.205 0.478 10.620 1.00 89.56 134 GLU A C 1
ATOM 1118 O O . GLU A 1 134 ? -19.301 -0.459 9.824 1.00 89.56 134 GLU A O 1
ATOM 1123 N N . PHE A 1 135 ? -18.020 0.957 11.009 1.00 91.44 135 PHE A N 1
ATOM 1124 C CA . PHE A 1 135 ? -16.754 0.346 10.625 1.00 91.44 135 PHE A CA 1
ATOM 1125 C C . PHE A 1 135 ? -16.727 -1.132 11.018 1.00 91.44 135 PHE A C 1
ATOM 1127 O O . PHE A 1 135 ? -16.559 -1.985 10.141 1.00 91.44 135 PHE A O 1
ATOM 1134 N N . TRP A 1 136 ? -16.985 -1.452 12.288 1.00 93.94 136 TRP A N 1
ATOM 1135 C CA . TRP A 1 136 ? -16.975 -2.837 12.758 1.00 93.94 136 TRP A CA 1
ATOM 1136 C C . TRP A 1 136 ? -18.094 -3.682 12.162 1.00 93.94 136 TRP A C 1
ATOM 1138 O O . TRP A 1 136 ? -17.857 -4.841 11.828 1.00 93.94 136 TRP A O 1
ATOM 1148 N N . ASN A 1 137 ? -19.277 -3.112 11.934 1.00 92.25 137 ASN A N 1
ATOM 1149 C CA . ASN A 1 137 ? -20.353 -3.815 11.233 1.00 92.25 137 ASN A CA 1
ATOM 1150 C C . ASN A 1 137 ? -19.942 -4.208 9.806 1.00 92.25 137 ASN A C 1
ATOM 1152 O O . ASN A 1 137 ? -20.197 -5.336 9.386 1.00 92.25 137 ASN A O 1
ATOM 1156 N N . ARG A 1 138 ? -19.233 -3.331 9.080 1.00 90.75 138 ARG A N 1
ATOM 1157 C CA . ARG A 1 138 ? -18.671 -3.667 7.760 1.00 90.75 138 ARG A CA 1
ATOM 1158 C C . ARG A 1 138 ? -17.610 -4.763 7.856 1.00 90.75 138 ARG A C 1
ATOM 1160 O O . ARG A 1 138 ? -17.603 -5.657 7.020 1.00 90.75 138 ARG A O 1
ATOM 1167 N N . ARG A 1 139 ? -16.721 -4.711 8.855 1.00 93.50 139 ARG A N 1
ATOM 1168 C CA . ARG A 1 139 ? -15.682 -5.740 9.046 1.00 93.50 139 ARG A CA 1
ATOM 1169 C C . ARG A 1 139 ? -16.276 -7.117 9.383 1.00 93.50 139 ARG A C 1
ATOM 1171 O O . ARG A 1 139 ? -15.861 -8.115 8.805 1.00 93.50 139 ARG A O 1
ATOM 1178 N N . LYS A 1 140 ? -17.315 -7.152 10.225 1.00 93.94 140 LYS A N 1
ATOM 1179 C CA . LYS A 1 140 ? -18.089 -8.365 10.550 1.00 93.94 140 LYS A CA 1
ATOM 1180 C C . LYS A 1 140 ? -18.810 -8.932 9.328 1.00 93.94 140 LYS A C 1
ATOM 1182 O O . LYS A 1 140 ? -18.783 -10.137 9.100 1.00 93.94 140 LYS A O 1
ATOM 1187 N N . ALA A 1 141 ? -19.416 -8.070 8.509 1.00 91.75 141 ALA A N 1
ATOM 1188 C CA . ALA A 1 141 ? -20.034 -8.486 7.248 1.00 91.75 141 ALA A CA 1
ATOM 1189 C C . ALA A 1 141 ? -19.005 -9.098 6.277 1.00 91.75 141 ALA A C 1
ATOM 1191 O O . ALA A 1 141 ? -19.299 -10.090 5.611 1.00 91.75 141 ALA A O 1
ATOM 1192 N N . ASP A 1 142 ? -17.786 -8.552 6.256 1.00 90.50 142 ASP A N 1
ATOM 1193 C CA . ASP A 1 142 ? -16.655 -9.066 5.475 1.00 90.50 142 ASP A CA 1
ATOM 1194 C C . ASP A 1 142 ? -15.970 -10.292 6.111 1.00 90.50 142 ASP A C 1
ATOM 1196 O O . ASP A 1 142 ? -15.112 -10.906 5.474 1.00 90.50 142 ASP A O 1
ATOM 1200 N N . LYS A 1 143 ? -16.344 -10.664 7.346 1.00 95.38 143 LYS A N 1
ATOM 1201 C CA . LYS A 1 143 ? -15.731 -11.731 8.159 1.00 95.38 143 LYS A CA 1
ATOM 1202 C C . LYS A 1 143 ? -14.219 -11.547 8.344 1.00 95.38 143 LYS A C 1
ATOM 1204 O O . LYS A 1 143 ? -13.443 -12.504 8.249 1.00 95.38 143 LYS A O 1
ATOM 1209 N N . ASN A 1 144 ? -13.795 -10.301 8.552 1.00 95.00 144 ASN A N 1
ATOM 1210 C CA . ASN A 1 144 ? -12.391 -9.916 8.710 1.00 95.00 144 ASN A CA 1
ATOM 1211 C C . ASN A 1 144 ? -12.105 -9.119 9.992 1.00 95.00 144 ASN A C 1
ATOM 1213 O O . ASN A 1 144 ? -10.978 -8.673 10.198 1.00 95.00 144 ASN A O 1
ATOM 1217 N N . GLU A 1 145 ? -13.094 -8.953 10.868 1.00 95.31 145 GLU A N 1
ATOM 1218 C CA . GLU A 1 145 ? -13.021 -8.130 12.073 1.00 95.31 145 GLU A CA 1
ATOM 1219 C C . GLU A 1 145 ? -11.901 -8.551 13.025 1.00 95.31 145 GLU A C 1
ATOM 1221 O O . GLU A 1 145 ? -11.182 -7.695 13.533 1.00 95.31 145 GLU A O 1
ATOM 1226 N N . SER A 1 146 ? -11.682 -9.856 13.202 1.00 95.38 146 SER A N 1
ATOM 1227 C CA . SER A 1 146 ? -10.623 -10.376 14.072 1.00 95.38 146 SER A CA 1
ATOM 1228 C C . SER A 1 146 ? -9.225 -10.069 13.533 1.00 95.38 146 SER A C 1
ATOM 1230 O O . SER A 1 146 ? -8.339 -9.690 14.296 1.00 95.38 146 SER A O 1
ATOM 1232 N N . VAL A 1 147 ? -9.030 -10.172 12.215 1.00 95.69 147 VAL A N 1
ATOM 1233 C CA . VAL A 1 147 ? -7.762 -9.831 11.552 1.00 95.69 147 VAL A CA 1
ATOM 1234 C C . VAL A 1 147 ? -7.508 -8.332 11.625 1.00 95.69 147 VAL A C 1
ATOM 1236 O O . VAL A 1 147 ? -6.397 -7.916 11.935 1.00 95.69 147 VAL A O 1
ATOM 1239 N N . VAL A 1 148 ? -8.534 -7.517 11.378 1.00 95.50 148 VAL A N 1
ATOM 1240 C CA . VAL A 1 148 ? -8.422 -6.057 11.471 1.00 95.50 148 VAL A CA 1
ATOM 1241 C C . VAL A 1 148 ? -8.084 -5.626 12.893 1.00 95.50 148 VAL A C 1
ATOM 1243 O O . VAL A 1 148 ? -7.195 -4.800 13.063 1.00 95.50 148 VAL A O 1
ATOM 1246 N N . LEU A 1 149 ? -8.722 -6.210 13.911 1.00 95.62 149 LEU A N 1
ATOM 1247 C CA . LEU A 1 149 ? -8.386 -5.925 15.304 1.00 95.62 149 LEU A CA 1
ATOM 1248 C C . LEU A 1 149 ? -6.923 -6.265 15.612 1.00 95.62 149 LEU A C 1
ATOM 1250 O O . LEU A 1 149 ? -6.219 -5.424 16.158 1.00 95.62 149 LEU A O 1
ATOM 1254 N N . GLN A 1 150 ? -6.445 -7.445 15.199 1.00 94.56 150 GLN A N 1
ATOM 1255 C CA . GLN A 1 150 ? -5.043 -7.846 15.384 1.00 94.56 150 GLN A CA 1
ATOM 1256 C C . GLN A 1 150 ? -4.070 -6.863 14.720 1.00 94.56 150 GLN A C 1
ATOM 1258 O O . GLN A 1 150 ? -3.074 -6.491 15.333 1.00 94.56 150 GLN A O 1
ATOM 1263 N N . ILE A 1 151 ? -4.378 -6.406 13.501 1.00 94.19 151 ILE A N 1
ATOM 1264 C CA . ILE A 1 151 ? -3.586 -5.387 12.799 1.00 94.19 151 ILE A CA 1
ATOM 1265 C C . ILE A 1 151 ? -3.556 -4.081 13.595 1.00 94.19 151 ILE A C 1
ATOM 1267 O O . ILE A 1 151 ? -2.481 -3.543 13.830 1.00 94.19 151 ILE A O 1
ATOM 1271 N N . LEU A 1 152 ? -4.713 -3.564 14.017 1.00 94.12 152 LEU A N 1
ATOM 1272 C CA . LEU A 1 152 ? -4.792 -2.287 14.732 1.00 94.12 152 LEU A CA 1
ATOM 1273 C C . LEU A 1 152 ? -4.046 -2.341 16.072 1.00 94.12 152 LEU A C 1
ATOM 1275 O O . LEU A 1 152 ? -3.313 -1.409 16.396 1.00 94.12 152 LEU A O 1
ATOM 1279 N N . THR A 1 153 ? -4.189 -3.435 16.822 1.00 92.75 153 THR A N 1
ATOM 1280 C CA . THR A 1 153 ? -3.459 -3.652 18.077 1.00 92.75 153 THR A CA 1
ATOM 1281 C C . THR A 1 153 ? -1.949 -3.722 17.846 1.00 92.75 153 THR A C 1
ATOM 1283 O O . THR A 1 153 ? -1.199 -3.077 18.574 1.00 92.75 153 THR A O 1
ATOM 1286 N N . ASP A 1 154 ? -1.495 -4.444 16.818 1.00 91.38 154 ASP A N 1
ATOM 1287 C CA . ASP A 1 154 ? -0.067 -4.556 16.502 1.00 91.38 154 ASP A CA 1
ATOM 1288 C C . ASP A 1 154 ? 0.523 -3.223 15.997 1.00 91.38 154 ASP A C 1
ATOM 1290 O O . ASP A 1 154 ? 1.640 -2.863 16.376 1.00 91.38 154 ASP A O 1
ATOM 1294 N N . ILE A 1 155 ? -0.246 -2.438 15.229 1.00 91.75 155 ILE A N 1
ATOM 1295 C CA . ILE A 1 155 ? 0.118 -1.061 14.860 1.00 91.75 155 ILE A CA 1
ATOM 1296 C C . ILE A 1 155 ? 0.316 -0.230 16.123 1.00 91.75 155 ILE A C 1
ATOM 1298 O O . ILE A 1 155 ? 1.409 0.294 16.309 1.00 91.75 155 ILE A O 1
ATOM 1302 N N . MET A 1 156 ? -0.684 -0.153 17.009 1.00 91.00 156 MET A N 1
ATOM 1303 C CA . MET A 1 156 ? -0.574 0.611 18.260 1.00 91.00 156 MET A CA 1
ATOM 1304 C C . MET A 1 156 ? 0.681 0.239 19.034 1.00 91.00 156 MET A C 1
ATOM 1306 O O . MET A 1 156 ? 1.490 1.102 19.346 1.00 91.00 156 MET A O 1
ATOM 1310 N N . SER A 1 157 ? 0.908 -1.057 19.226 1.00 89.19 157 SER A N 1
ATOM 1311 C CA . SER A 1 157 ? 2.075 -1.529 19.963 1.00 89.19 157 SER A CA 1
ATOM 1312 C C . SER A 1 157 ? 3.423 -1.255 19.284 1.00 89.19 157 SER A C 1
ATOM 1314 O O . SER A 1 157 ? 4.449 -1.196 19.945 1.00 89.19 157 SER A O 1
ATOM 1316 N N . THR A 1 158 ? 3.450 -1.073 17.960 1.00 88.69 158 THR A N 1
ATOM 1317 C CA . THR A 1 158 ? 4.678 -0.700 17.237 1.00 88.69 158 THR A CA 1
ATOM 1318 C C . THR A 1 158 ? 5.043 0.770 17.462 1.00 88.69 158 THR A C 1
ATOM 1320 O O . THR A 1 158 ? 6.221 1.138 17.400 1.00 88.69 158 THR A O 1
ATOM 1323 N N . TYR A 1 159 ? 4.039 1.621 17.677 1.00 90.19 159 TYR A N 1
ATOM 1324 C CA . TYR A 1 159 ? 4.220 3.050 17.925 1.00 90.19 159 TYR A CA 1
ATOM 1325 C C . TYR A 1 159 ? 4.297 3.385 19.420 1.00 90.19 159 TYR A C 1
ATOM 1327 O O . TYR A 1 159 ? 4.954 4.363 19.759 1.00 90.19 159 TYR A O 1
ATOM 1335 N N . ASP A 1 160 ? 3.732 2.550 20.293 1.00 84.25 160 ASP A N 1
ATOM 1336 C CA . ASP A 1 160 ? 3.863 2.654 21.746 1.00 84.25 160 ASP A CA 1
ATOM 1337 C C . ASP A 1 160 ? 5.138 1.935 22.230 1.00 84.25 160 ASP A C 1
ATOM 1339 O O . ASP A 1 160 ? 5.224 0.706 22.252 1.00 84.25 160 ASP A O 1
ATOM 1343 N N . SER A 1 161 ? 6.130 2.716 22.666 1.00 63.91 161 SER A N 1
ATOM 1344 C CA . SER A 1 161 ? 7.470 2.287 23.114 1.00 63.91 161 SER A CA 1
ATOM 1345 C C . SER A 1 161 ? 7.500 1.215 24.214 1.00 63.91 161 SER A C 1
ATOM 1347 O O . SER A 1 161 ? 8.522 0.553 24.393 1.00 63.91 161 SER A O 1
ATOM 1349 N N . ASP A 1 162 ? 6.401 1.052 24.952 1.00 58.00 162 ASP A N 1
ATOM 1350 C CA . ASP A 1 162 ? 6.317 0.235 26.169 1.00 58.00 162 ASP A CA 1
ATOM 1351 C C . ASP A 1 162 ? 5.756 -1.173 25.935 1.00 58.00 162 ASP A C 1
ATOM 1353 O O . ASP A 1 162 ? 5.614 -1.961 26.874 1.00 58.00 162 ASP A O 1
ATOM 1357 N N . THR A 1 163 ? 5.436 -1.523 24.688 1.00 57.50 163 THR A N 1
ATOM 1358 C CA . THR A 1 163 ? 4.837 -2.821 24.372 1.00 57.50 163 THR A CA 1
ATOM 1359 C C . THR A 1 163 ? 5.698 -3.610 23.401 1.00 57.50 163 THR A C 1
ATOM 1361 O O . THR A 1 163 ? 6.134 -3.118 22.367 1.00 57.50 163 THR A O 1
ATOM 1364 N N . ASN A 1 164 ? 5.963 -4.870 23.750 1.00 54.81 164 ASN A N 1
ATOM 1365 C CA . ASN A 1 164 ? 6.684 -5.807 22.899 1.00 54.81 164 ASN A CA 1
ATOM 1366 C C . ASN A 1 164 ? 5.659 -6.823 22.372 1.00 54.81 164 ASN A C 1
ATOM 1368 O O . ASN A 1 164 ? 5.461 -7.868 23.000 1.00 54.81 164 ASN A O 1
ATOM 1372 N N . PRO A 1 165 ? 4.906 -6.487 21.310 1.00 58.47 165 PRO A N 1
ATOM 1373 C CA . PRO A 1 165 ? 3.817 -7.329 20.843 1.00 58.47 165 PRO A CA 1
ATOM 1374 C C . PRO A 1 165 ? 4.337 -8.675 20.348 1.00 58.47 165 PRO A C 1
ATOM 1376 O O . PRO A 1 165 ? 5.445 -8.799 19.811 1.00 58.47 165 PRO A O 1
ATOM 1379 N N . GLU A 1 166 ? 3.495 -9.694 20.490 1.00 64.19 166 GLU A N 1
ATOM 1380 C CA . GLU A 1 166 ? 3.732 -10.984 19.862 1.00 64.19 166 GLU A CA 1
ATOM 1381 C C . GLU A 1 166 ? 3.860 -10.780 18.346 1.00 64.19 166 GLU A C 1
ATOM 1383 O O . GLU A 1 166 ? 3.023 -10.143 17.699 1.00 64.19 166 GLU A O 1
ATOM 1388 N N . LYS A 1 167 ? 4.952 -11.273 17.757 1.00 66.81 167 LYS A N 1
ATOM 1389 C CA . LYS A 1 167 ? 5.205 -11.070 16.332 1.00 66.81 167 LYS A CA 1
ATOM 1390 C C . LYS A 1 167 ? 4.131 -11.794 15.522 1.00 66.81 167 LYS A C 1
ATOM 1392 O O . LYS A 1 167 ? 4.131 -13.016 15.427 1.00 66.81 167 LYS A O 1
ATOM 1397 N N . LEU A 1 168 ? 3.250 -11.030 14.877 1.00 78.62 168 LEU A N 1
ATOM 1398 C CA . LEU A 1 168 ? 2.353 -11.571 13.856 1.00 78.62 168 LEU A CA 1
ATOM 1399 C C . LEU A 1 168 ? 3.176 -12.189 12.711 1.00 78.62 168 LEU A C 1
ATOM 1401 O O . LEU A 1 168 ? 3.837 -11.481 11.948 1.00 78.62 168 LEU A O 1
ATOM 1405 N N . HIS A 1 169 ? 3.133 -13.516 12.599 1.00 80.62 169 HIS A N 1
ATOM 1406 C CA . HIS A 1 169 ? 3.827 -14.295 11.573 1.00 80.62 169 HIS A CA 1
ATOM 1407 C C . HIS A 1 169 ? 2.852 -14.725 10.470 1.00 80.62 169 HIS A C 1
ATOM 1409 O O . HIS A 1 169 ? 2.473 -15.893 10.381 1.00 80.62 169 HIS A O 1
ATOM 1415 N N . TRP A 1 170 ? 2.413 -13.784 9.632 1.00 92.25 170 TRP A N 1
ATOM 1416 C CA . TRP A 1 170 ? 1.618 -14.121 8.447 1.00 92.25 170 TRP A CA 1
ATOM 1417 C C . TRP A 1 170 ? 2.463 -14.201 7.182 1.00 92.25 170 TRP A C 1
ATOM 1419 O O . TRP A 1 170 ? 3.613 -13.760 7.132 1.00 92.25 170 TRP A O 1
ATOM 1429 N N . LYS A 1 171 ? 1.874 -14.815 6.153 1.00 90.25 171 LYS A N 1
ATOM 1430 C CA . LYS A 1 171 ? 2.505 -14.987 4.851 1.00 90.25 171 LYS A CA 1
ATOM 1431 C C . LYS A 1 171 ? 2.806 -13.624 4.224 1.00 90.25 171 LYS A C 1
ATOM 1433 O O . LYS A 1 171 ? 1.964 -12.731 4.202 1.00 90.25 171 LYS A O 1
ATOM 1438 N N . LEU A 1 172 ? 4.008 -13.511 3.674 1.00 87.56 172 LEU A N 1
ATOM 1439 C CA . LEU A 1 172 ? 4.455 -12.362 2.898 1.00 87.56 172 LEU A CA 1
ATOM 1440 C C . LEU A 1 172 ? 4.142 -12.565 1.421 1.00 87.56 172 LEU A C 1
ATOM 1442 O O . LEU A 1 172 ? 4.141 -13.703 0.942 1.00 87.56 172 LEU A O 1
ATOM 1446 N N . GLU A 1 173 ? 3.958 -11.459 0.705 1.00 89.19 173 GLU A N 1
ATOM 1447 C CA . GLU A 1 173 ? 3.985 -11.472 -0.752 1.00 89.19 173 GLU A CA 1
ATOM 1448 C C . GLU A 1 173 ? 5.237 -10.743 -1.256 1.00 89.19 173 GLU A C 1
ATOM 1450 O O . GLU A 1 173 ? 5.263 -9.510 -1.240 1.00 89.19 173 GLU A O 1
ATOM 1455 N N . PRO A 1 174 ? 6.289 -11.471 -1.689 1.00 91.56 174 PRO A N 1
ATOM 1456 C CA . PRO A 1 174 ? 7.573 -10.876 -2.044 1.00 91.56 174 PRO A CA 1
ATOM 1457 C C . PRO A 1 174 ? 7.477 -9.769 -3.092 1.00 91.56 174 PRO A C 1
ATOM 1459 O O . PRO A 1 174 ? 8.200 -8.776 -2.978 1.00 91.56 174 PRO A O 1
ATOM 1462 N N . THR A 1 175 ? 6.587 -9.899 -4.084 1.00 88.94 175 THR A N 1
ATOM 1463 C CA . THR A 1 175 ? 6.418 -8.868 -5.106 1.00 88.94 175 THR A CA 1
ATOM 1464 C C . THR A 1 175 ? 5.851 -7.591 -4.498 1.00 88.94 175 THR A C 1
ATOM 1466 O O . THR A 1 175 ? 6.422 -6.523 -4.722 1.00 88.94 175 THR A O 1
ATOM 1469 N N . LEU A 1 176 ? 4.798 -7.690 -3.680 1.00 86.31 176 LEU A N 1
ATOM 1470 C CA . LEU A 1 176 ? 4.203 -6.547 -2.982 1.00 86.31 176 LEU A CA 1
ATOM 1471 C C . LEU A 1 176 ? 5.193 -5.901 -2.006 1.00 86.31 176 LEU A C 1
ATOM 1473 O O . LEU A 1 176 ? 5.360 -4.683 -2.030 1.00 86.31 176 LEU A O 1
ATOM 1477 N N . THR A 1 177 ? 5.890 -6.696 -1.188 1.00 89.44 177 THR A N 1
ATOM 1478 C CA . THR A 1 177 ? 6.930 -6.189 -0.282 1.00 89.44 177 THR A CA 1
ATOM 1479 C C . THR A 1 177 ? 7.980 -5.406 -1.059 1.00 89.44 177 THR A C 1
ATOM 1481 O O . THR A 1 177 ? 8.368 -4.310 -0.665 1.00 89.44 177 THR A O 1
ATOM 1484 N N . ARG A 1 178 ? 8.467 -5.947 -2.178 1.00 91.38 178 ARG A N 1
ATOM 1485 C CA . ARG A 1 178 ? 9.525 -5.285 -2.938 1.00 91.38 178 ARG A CA 1
ATOM 1486 C C . ARG A 1 178 ? 9.033 -4.008 -3.622 1.00 91.38 178 ARG A C 1
ATOM 1488 O O . ARG A 1 178 ? 9.795 -3.047 -3.644 1.00 91.38 178 ARG A O 1
ATOM 1495 N N . LEU A 1 179 ? 7.786 -3.969 -4.102 1.00 87.38 179 LEU A N 1
ATOM 1496 C CA . LEU A 1 179 ? 7.146 -2.741 -4.597 1.00 87.38 179 LEU A CA 1
ATOM 1497 C C . LEU A 1 179 ? 7.097 -1.671 -3.495 1.00 87.38 179 LEU A C 1
ATOM 1499 O O . LEU A 1 179 ? 7.660 -0.594 -3.657 1.00 87.38 179 LEU A O 1
ATOM 1503 N N . LEU A 1 180 ? 6.532 -2.001 -2.330 1.00 84.75 180 LEU A N 1
ATOM 1504 C CA . LEU A 1 180 ? 6.450 -1.093 -1.179 1.00 84.75 180 LEU A CA 1
ATOM 1505 C C . LEU A 1 180 ? 7.831 -0.628 -0.686 1.00 84.75 180 LEU A C 1
ATOM 1507 O O . LEU A 1 180 ? 7.982 0.490 -0.201 1.00 84.75 180 LEU A O 1
ATOM 1511 N N . TYR A 1 181 ? 8.854 -1.473 -0.802 1.00 88.81 181 TYR A N 1
ATOM 1512 C CA . TYR A 1 181 ? 10.217 -1.114 -0.427 1.00 88.81 181 TYR A CA 1
ATOM 1513 C C . TYR A 1 181 ? 10.813 -0.041 -1.346 1.00 88.81 181 TYR A C 1
ATOM 1515 O O . TYR A 1 181 ? 11.510 0.847 -0.855 1.00 88.81 181 TYR A O 1
ATOM 1523 N N . PHE A 1 182 ? 10.543 -0.106 -2.654 1.00 85.94 182 PHE A N 1
ATOM 1524 C CA . PHE A 1 182 ? 10.959 0.943 -3.586 1.00 85.94 182 PHE A CA 1
ATOM 1525 C C . PHE A 1 182 ? 10.249 2.263 -3.297 1.00 85.94 182 PHE A C 1
ATOM 1527 O O . PHE A 1 182 ? 10.913 3.289 -3.246 1.00 85.94 182 PHE A O 1
ATOM 1534 N N . GLU A 1 183 ? 8.952 2.227 -2.994 1.00 81.06 183 GLU A N 1
ATOM 1535 C CA . GLU A 1 183 ? 8.190 3.416 -2.595 1.00 81.06 183 GLU A CA 1
ATOM 1536 C C . GLU A 1 183 ? 8.811 4.142 -1.391 1.00 81.06 183 GLU A C 1
ATOM 1538 O O . GLU A 1 183 ? 8.973 5.361 -1.397 1.00 81.06 183 GLU A O 1
ATOM 1543 N N . VAL A 1 184 ? 9.195 3.391 -0.354 1.00 81.62 184 VAL A N 1
ATOM 1544 C CA . VAL A 1 184 ? 9.865 3.966 0.821 1.00 81.62 184 VAL A CA 1
ATOM 1545 C C . VAL A 1 184 ? 11.250 4.490 0.460 1.00 81.62 184 VAL A C 1
ATOM 1547 O O . VAL A 1 184 ? 11.609 5.591 0.863 1.00 81.62 184 VAL A O 1
ATOM 1550 N N . LYS A 1 185 ? 12.022 3.732 -0.327 1.00 85.62 185 LYS A N 1
ATOM 1551 C CA . LYS A 1 185 ? 13.344 4.178 -0.774 1.00 85.62 185 LYS A CA 1
ATOM 1552 C C . LYS A 1 185 ? 13.284 5.480 -1.553 1.00 85.62 185 LYS A C 1
ATOM 1554 O O . LYS A 1 185 ? 14.156 6.310 -1.348 1.00 85.62 185 LYS A O 1
ATOM 1559 N N . LEU A 1 186 ? 12.299 5.653 -2.429 1.00 79.38 186 LEU A N 1
ATOM 1560 C CA . LEU A 1 186 ? 12.122 6.892 -3.182 1.00 79.38 186 LEU A CA 1
ATOM 1561 C C . LEU A 1 186 ? 11.820 8.066 -2.247 1.00 79.38 186 LEU A C 1
ATOM 1563 O O . LEU A 1 186 ? 12.483 9.089 -2.355 1.00 79.38 186 LEU A O 1
ATOM 1567 N N . LYS A 1 187 ? 10.912 7.889 -1.273 1.00 78.31 187 LYS A N 1
ATOM 1568 C CA . LYS A 1 187 ? 10.604 8.913 -0.252 1.00 78.31 187 LYS A CA 1
ATOM 1569 C C . LYS A 1 187 ? 11.834 9.311 0.576 1.00 78.31 187 LYS A C 1
ATOM 1571 O O . LYS A 1 187 ? 11.963 10.463 0.969 1.00 78.31 187 LYS A O 1
ATOM 1576 N N . GLU A 1 188 ? 12.707 8.351 0.871 1.00 83.00 188 GLU A N 1
ATOM 1577 C CA . GLU A 1 188 ? 13.920 8.548 1.676 1.00 83.00 188 GLU A CA 1
ATOM 1578 C C . GLU A 1 188 ? 15.149 8.972 0.845 1.00 83.00 188 GLU A C 1
ATOM 1580 O O . GLU A 1 188 ? 16.193 9.264 1.428 1.00 83.00 188 GLU A O 1
ATOM 1585 N N . SER A 1 189 ? 15.068 8.963 -0.491 1.00 77.56 189 SER A N 1
ATOM 1586 C CA . SER A 1 189 ? 16.217 9.251 -1.357 1.00 77.56 189 SER A CA 1
ATOM 1587 C C . SER A 1 189 ? 16.522 10.749 -1.395 1.00 77.56 189 SER A C 1
ATOM 1589 O O . SER A 1 189 ? 15.629 11.579 -1.541 1.00 77.56 189 SER A O 1
ATOM 1591 N N . ASP A 1 190 ? 17.807 11.087 -1.330 1.00 80.75 190 ASP A N 1
ATOM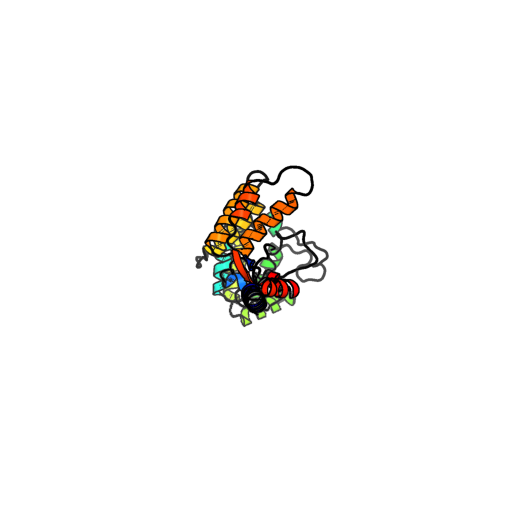 1592 C CA . ASP A 1 190 ? 18.307 12.406 -1.720 1.00 80.75 190 ASP A CA 1
ATOM 1593 C C . ASP A 1 190 ? 18.448 12.506 -3.251 1.00 80.75 190 ASP A C 1
ATOM 1595 O O . ASP A 1 190 ? 18.289 11.520 -3.974 1.00 80.75 190 ASP A O 1
ATOM 1599 N N . SER A 1 191 ? 18.786 13.688 -3.771 1.00 70.44 191 SER A N 1
ATOM 1600 C CA . SER A 1 191 ? 18.921 13.902 -5.221 1.00 70.44 191 SER A CA 1
ATOM 1601 C C . SER A 1 191 ? 19.965 12.992 -5.887 1.00 70.44 191 SER A C 1
ATOM 1603 O O . SER A 1 191 ? 19.792 12.604 -7.041 1.00 70.44 191 SER A O 1
ATOM 1605 N N . LEU A 1 192 ? 21.027 12.603 -5.171 1.00 70.31 192 LEU A N 1
ATOM 1606 C CA . LEU A 1 192 ? 22.096 11.742 -5.691 1.00 70.31 192 LEU A CA 1
ATOM 1607 C C . LEU A 1 192 ? 21.665 10.272 -5.780 1.00 70.31 192 LEU A C 1
ATOM 1609 O O . LEU A 1 192 ? 22.041 9.555 -6.710 1.00 70.31 192 LEU A O 1
ATOM 1613 N N . THR A 1 193 ? 20.886 9.806 -4.808 1.00 79.38 193 THR A N 1
ATOM 1614 C CA . THR A 1 193 ? 20.424 8.417 -4.712 1.00 79.38 193 THR A CA 1
ATOM 1615 C C . THR A 1 193 ? 19.113 8.177 -5.449 1.00 79.38 193 THR A C 1
ATOM 1617 O O . THR A 1 193 ? 18.890 7.055 -5.910 1.00 79.38 193 THR A O 1
ATOM 1620 N N . LEU A 1 194 ? 18.294 9.216 -5.640 1.00 77.12 194 LEU A N 1
ATOM 1621 C CA . LEU A 1 194 ? 16.997 9.151 -6.312 1.00 77.12 194 LEU A CA 1
ATOM 1622 C C . LEU A 1 194 ? 17.118 8.558 -7.714 1.00 77.12 194 LEU A C 1
ATOM 1624 O O . LEU A 1 194 ? 16.447 7.575 -8.025 1.00 77.12 194 LEU A O 1
ATOM 1628 N N . LYS A 1 195 ? 18.050 9.078 -8.524 1.00 76.56 195 LYS A N 1
ATOM 1629 C CA . LYS A 1 195 ? 18.299 8.577 -9.881 1.00 76.56 195 LYS A CA 1
ATOM 1630 C C . LYS A 1 195 ? 18.594 7.078 -9.875 1.00 76.56 195 LYS A C 1
ATOM 1632 O O . LYS A 1 195 ? 17.931 6.309 -10.563 1.00 76.56 195 LYS A O 1
ATOM 1637 N N . LYS A 1 196 ? 19.536 6.628 -9.043 1.00 82.12 196 LYS A N 1
ATOM 1638 C CA . LYS A 1 196 ? 19.872 5.201 -8.934 1.00 82.12 196 LYS A CA 1
ATOM 1639 C C . LYS A 1 196 ? 18.669 4.361 -8.488 1.00 82.12 196 LYS A C 1
ATOM 1641 O O . LYS A 1 196 ? 18.433 3.295 -9.056 1.00 82.12 196 LYS A O 1
ATOM 1646 N N . THR A 1 197 ? 17.906 4.836 -7.505 1.00 83.88 197 THR A N 1
ATOM 1647 C CA . THR A 1 197 ? 16.697 4.158 -7.019 1.00 83.88 197 THR A CA 1
ATOM 1648 C C . THR A 1 197 ? 15.648 4.028 -8.125 1.00 83.88 197 THR A C 1
ATOM 1650 O O . THR A 1 197 ? 15.082 2.946 -8.280 1.00 83.88 197 THR A O 1
ATOM 1653 N N . ASN A 1 198 ? 15.440 5.069 -8.935 1.00 80.06 198 ASN A N 1
ATOM 1654 C CA . ASN A 1 198 ? 14.530 5.050 -10.082 1.00 80.06 198 ASN A CA 1
ATOM 1655 C C . ASN A 1 198 ? 14.953 4.018 -11.136 1.00 80.06 198 ASN A C 1
ATOM 1657 O O . ASN A 1 198 ? 14.126 3.226 -11.590 1.00 80.06 198 ASN A O 1
ATOM 1661 N N . ILE A 1 199 ? 16.246 3.948 -11.468 1.00 81.31 199 ILE A N 1
ATOM 1662 C CA . ILE A 1 199 ? 16.777 2.950 -12.412 1.00 81.31 199 ILE A CA 1
ATOM 1663 C C . ILE A 1 199 ? 16.568 1.523 -11.883 1.00 81.31 199 ILE A C 1
ATOM 1665 O O . ILE A 1 199 ? 16.114 0.638 -12.618 1.00 81.31 199 ILE A O 1
ATOM 1669 N N . ASP A 1 200 ? 16.885 1.279 -10.610 1.00 87.75 200 ASP A N 1
ATOM 1670 C CA . ASP A 1 200 ? 16.711 -0.034 -9.984 1.00 87.75 200 ASP A CA 1
ATOM 1671 C C . ASP A 1 200 ? 15.228 -0.431 -9.906 1.00 87.75 200 ASP A C 1
ATOM 1673 O O . ASP A 1 200 ? 14.884 -1.598 -10.124 1.00 87.75 200 ASP A O 1
ATOM 1677 N N . TYR A 1 201 ? 14.343 0.532 -9.634 1.00 86.44 201 TYR A N 1
ATOM 1678 C CA . TYR A 1 201 ? 12.905 0.296 -9.581 1.00 86.44 201 TYR A CA 1
ATOM 1679 C C . TYR A 1 201 ? 12.337 -0.007 -10.968 1.00 86.44 201 TYR A C 1
ATOM 1681 O O . TYR A 1 201 ? 11.624 -0.996 -11.125 1.00 86.44 201 TYR A O 1
ATOM 1689 N N . HIS A 1 202 ? 12.732 0.751 -11.993 1.00 81.88 202 HIS A N 1
ATOM 1690 C CA . HIS A 1 202 ? 12.374 0.481 -13.386 1.00 81.88 202 HIS A CA 1
ATOM 1691 C C . HIS A 1 202 ? 12.749 -0.950 -13.800 1.00 81.88 202 HIS A C 1
ATOM 1693 O O . HIS A 1 202 ? 11.907 -1.704 -14.294 1.00 81.88 202 HIS A O 1
ATOM 1699 N N . LYS A 1 203 ? 13.998 -1.364 -13.541 1.00 87.19 203 LYS A N 1
ATOM 1700 C CA . LYS A 1 203 ? 14.471 -2.727 -13.847 1.00 87.19 203 LYS A CA 1
ATOM 1701 C C . LYS A 1 203 ? 13.653 -3.791 -13.120 1.00 87.19 203 LYS A C 1
ATOM 1703 O O . LYS A 1 203 ? 13.342 -4.831 -13.700 1.00 87.19 203 LYS A O 1
ATOM 1708 N N . TYR A 1 204 ? 13.293 -3.535 -11.864 1.00 88.44 204 TYR A N 1
ATOM 1709 C CA . TYR A 1 204 ? 12.447 -4.439 -11.098 1.00 88.44 204 TYR A CA 1
ATOM 1710 C C . TYR A 1 204 ? 11.021 -4.526 -11.659 1.00 88.44 204 TYR A C 1
ATOM 1712 O O . TYR A 1 204 ? 10.519 -5.628 -11.844 1.00 88.44 204 TYR A O 1
ATOM 1720 N N . LEU A 1 205 ? 10.385 -3.397 -11.985 1.00 83.94 205 LEU A N 1
ATOM 1721 C CA . LEU A 1 205 ? 9.044 -3.362 -12.578 1.00 83.94 205 LEU A CA 1
ATOM 1722 C C . LEU A 1 205 ? 8.994 -4.157 -13.890 1.00 83.94 205 LEU A C 1
ATOM 1724 O O . LEU A 1 205 ? 8.099 -4.985 -14.070 1.00 83.94 205 LEU A O 1
ATOM 1728 N N . LYS A 1 206 ? 10.008 -3.998 -14.753 1.00 83.44 206 LYS A N 1
ATOM 1729 C CA . LYS A 1 206 ? 10.165 -4.822 -15.961 1.00 83.44 206 LYS A CA 1
ATOM 1730 C C . LYS A 1 206 ? 10.269 -6.313 -15.635 1.00 83.44 206 LYS A C 1
ATOM 1732 O O . LYS A 1 206 ? 9.565 -7.115 -16.241 1.00 83.44 206 LYS A O 1
ATOM 1737 N N . SER A 1 207 ? 11.110 -6.700 -14.673 1.00 88.88 207 SER A N 1
ATOM 1738 C CA . SER A 1 207 ? 11.347 -8.121 -14.372 1.00 88.88 207 SER A CA 1
ATOM 1739 C C . SER A 1 207 ? 10.118 -8.850 -13.821 1.00 88.88 207 SER A C 1
ATOM 1741 O O . SER A 1 207 ? 10.020 -10.070 -13.947 1.00 88.88 207 SER A O 1
ATOM 1743 N N . ILE A 1 208 ? 9.156 -8.116 -13.255 1.00 85.50 208 ILE A N 1
ATOM 1744 C CA . ILE A 1 208 ? 7.880 -8.660 -12.777 1.00 85.50 208 ILE A CA 1
ATOM 1745 C C . ILE A 1 208 ? 6.725 -8.477 -13.778 1.00 85.50 208 ILE A C 1
ATOM 1747 O O . ILE A 1 208 ? 5.586 -8.812 -13.449 1.00 85.50 208 ILE A O 1
ATOM 1751 N N . GLY A 1 209 ? 6.996 -7.984 -14.990 1.00 79.19 209 GLY A N 1
ATOM 1752 C CA . GLY A 1 209 ? 6.009 -7.814 -16.059 1.00 79.19 209 GLY A CA 1
ATOM 1753 C C . GLY A 1 209 ? 5.105 -6.585 -15.918 1.00 79.19 209 GLY A C 1
ATOM 1754 O O . GLY A 1 209 ? 4.031 -6.557 -16.514 1.00 79.19 209 GLY A O 1
ATOM 1755 N N . LEU A 1 210 ? 5.500 -5.582 -15.127 1.00 78.44 210 LEU A N 1
ATOM 1756 C CA . LEU A 1 210 ? 4.800 -4.297 -14.988 1.00 78.44 210 LEU A CA 1
ATOM 1757 C C . LEU A 1 210 ? 5.431 -3.238 -15.900 1.00 78.44 210 LEU A C 1
ATOM 1759 O O . LEU A 1 210 ? 6.008 -2.250 -15.443 1.00 78.44 210 LEU A O 1
ATOM 1763 N N . TYR A 1 211 ? 5.362 -3.479 -17.207 1.00 75.69 211 TYR A N 1
ATOM 1764 C CA . TYR A 1 211 ? 6.042 -2.663 -18.212 1.00 75.69 211 TYR A CA 1
ATOM 1765 C C . TYR A 1 211 ? 5.526 -1.222 -18.250 1.00 75.69 211 TYR A C 1
ATOM 1767 O O . TYR A 1 211 ? 6.324 -0.296 -18.145 1.00 75.69 211 TYR A O 1
ATOM 1775 N N . SER A 1 212 ? 4.209 -1.005 -18.313 1.00 70.19 212 SER A N 1
ATOM 1776 C CA . SER A 1 212 ? 3.632 0.351 -18.334 1.00 70.19 212 SER A CA 1
ATOM 1777 C C . SER A 1 212 ? 3.999 1.142 -17.075 1.00 70.19 212 SER A C 1
ATOM 1779 O O . SER A 1 212 ? 4.313 2.330 -17.139 1.00 70.19 212 SER A O 1
ATOM 1781 N N . SER A 1 213 ? 4.038 0.471 -15.925 1.00 73.56 213 SER A N 1
ATOM 1782 C CA . SER A 1 213 ? 4.504 1.050 -14.669 1.00 73.56 213 SER A CA 1
ATOM 1783 C C . SER A 1 213 ? 5.974 1.434 -14.679 1.00 73.56 213 SER A C 1
ATOM 1785 O O . SER A 1 213 ? 6.293 2.518 -14.194 1.00 73.56 213 SER A O 1
ATOM 1787 N N . ALA A 1 214 ? 6.841 0.596 -15.249 1.00 74.00 214 ALA A N 1
ATOM 1788 C CA . ALA A 1 214 ? 8.247 0.927 -15.435 1.00 74.00 214 ALA A CA 1
ATOM 1789 C C . ALA A 1 214 ? 8.394 2.199 -16.288 1.00 74.00 214 ALA A C 1
ATOM 1791 O O . ALA A 1 214 ? 9.099 3.127 -15.907 1.00 74.00 214 ALA A O 1
ATOM 1792 N N . ASN A 1 215 ? 7.656 2.291 -17.390 1.00 68.62 215 ASN A N 1
ATOM 1793 C CA . ASN A 1 215 ? 7.790 3.403 -18.333 1.00 68.62 215 ASN A CA 1
ATOM 1794 C C . ASN A 1 215 ? 7.292 4.734 -17.759 1.00 68.62 215 ASN A C 1
ATOM 1796 O O . ASN A 1 215 ? 7.933 5.767 -17.952 1.00 68.62 215 ASN A O 1
ATOM 1800 N N . ASN A 1 216 ? 6.194 4.709 -16.995 1.00 68.44 216 ASN A N 1
ATOM 1801 C CA . ASN A 1 216 ? 5.684 5.898 -16.306 1.00 68.44 216 ASN A CA 1
ATOM 1802 C C . ASN A 1 216 ? 6.697 6.489 -15.323 1.00 68.44 216 ASN A C 1
ATOM 1804 O O . ASN A 1 216 ? 6.799 7.710 -15.227 1.00 68.44 216 ASN A O 1
ATOM 1808 N N . LEU A 1 217 ? 7.447 5.632 -14.624 1.00 69.19 217 LEU A N 1
ATOM 1809 C CA . LEU A 1 217 ? 8.476 6.071 -13.686 1.00 69.19 217 LEU A CA 1
ATOM 1810 C C . LEU A 1 217 ? 9.548 6.920 -14.388 1.00 69.19 217 LEU A C 1
ATOM 1812 O O . LEU A 1 217 ? 9.963 7.943 -13.865 1.00 69.19 217 LEU A O 1
ATOM 1816 N N . ILE A 1 218 ? 9.959 6.519 -15.593 1.00 65.25 218 ILE A N 1
ATOM 1817 C CA . ILE A 1 218 ? 11.008 7.202 -16.361 1.00 65.25 218 ILE A CA 1
ATOM 1818 C C . ILE A 1 218 ? 10.510 8.509 -16.985 1.00 65.25 218 ILE A C 1
ATOM 1820 O O . ILE A 1 218 ? 11.240 9.497 -17.005 1.00 65.25 218 ILE A O 1
ATOM 1824 N N . ARG A 1 219 ? 9.271 8.540 -17.495 1.00 56.84 219 ARG A N 1
ATOM 1825 C CA . ARG A 1 219 ? 8.739 9.723 -18.189 1.00 56.84 219 ARG A CA 1
ATOM 1826 C C . ARG A 1 219 ? 8.531 10.912 -17.253 1.00 56.84 219 ARG A C 1
ATOM 1828 O O . ARG A 1 219 ? 8.877 12.027 -17.625 1.00 56.84 219 ARG A O 1
ATOM 1835 N N . TYR A 1 220 ? 7.988 10.670 -16.063 1.00 56.25 220 TYR A N 1
ATOM 1836 C CA . TYR A 1 220 ? 7.710 11.731 -15.094 1.00 56.25 220 TYR A CA 1
ATOM 1837 C C . TYR A 1 220 ? 8.988 12.432 -14.619 1.00 56.25 220 TYR A C 1
ATOM 1839 O O . TYR A 1 220 ? 9.050 13.657 -14.575 1.00 56.25 220 TYR A O 1
ATOM 1847 N N . GLU A 1 221 ? 10.031 11.654 -14.333 1.00 56.66 221 GLU A N 1
ATOM 1848 C CA . GLU A 1 221 ? 11.341 12.185 -13.948 1.00 56.66 221 GLU A CA 1
ATOM 1849 C C . GLU A 1 221 ? 11.960 13.012 -15.077 1.00 56.66 221 GLU A C 1
ATOM 1851 O O . GLU A 1 221 ? 12.463 14.105 -14.836 1.00 56.66 221 GLU A O 1
ATOM 1856 N N . ASN A 1 222 ? 11.853 12.542 -16.325 1.00 55.12 222 ASN A N 1
ATOM 1857 C CA . ASN A 1 222 ? 12.293 13.319 -17.480 1.00 55.12 222 ASN A CA 1
ATOM 1858 C C . ASN A 1 222 ? 11.525 14.651 -17.577 1.00 55.12 222 ASN A C 1
ATOM 1860 O O . ASN A 1 222 ? 12.141 15.703 -17.692 1.00 55.12 222 ASN A O 1
ATOM 1864 N N . GLU A 1 223 ? 10.191 14.637 -17.488 1.00 53.22 223 GLU A N 1
ATOM 1865 C CA . GLU A 1 223 ? 9.357 15.848 -17.586 1.00 53.22 223 GLU A CA 1
ATOM 1866 C C . GLU A 1 223 ? 9.653 16.878 -16.478 1.00 53.22 223 GLU A C 1
ATOM 1868 O O . GLU A 1 223 ? 9.729 18.069 -16.777 1.00 53.22 223 GLU A O 1
ATOM 1873 N N . LEU A 1 224 ? 9.888 16.444 -15.233 1.00 52.09 224 LEU A N 1
ATOM 1874 C CA . LEU A 1 224 ? 10.272 17.334 -14.128 1.00 52.09 224 LEU A CA 1
ATOM 1875 C C . LEU A 1 224 ? 11.667 17.950 -14.300 1.00 52.09 224 LEU A C 1
ATOM 1877 O O . LEU A 1 224 ? 11.891 19.087 -13.888 1.00 52.09 224 LEU A O 1
ATOM 1881 N N . LEU A 1 225 ? 12.606 17.218 -14.904 1.00 50.25 225 LEU A N 1
ATOM 1882 C CA . LEU A 1 225 ? 13.981 17.680 -15.108 1.00 50.25 225 LEU A CA 1
ATOM 1883 C C . LEU A 1 225 ? 14.122 18.651 -16.296 1.00 50.25 225 LEU A C 1
ATOM 1885 O O . LEU A 1 225 ? 15.086 19.410 -16.341 1.00 50.25 225 LEU A O 1
ATOM 1889 N N . PHE A 1 226 ? 13.167 18.690 -17.235 1.00 51.22 226 PHE A N 1
ATOM 1890 C CA . PHE A 1 226 ? 13.240 19.538 -18.439 1.00 51.22 226 PHE A CA 1
ATOM 1891 C C . PHE A 1 226 ? 12.626 20.942 -18.302 1.00 51.22 226 PHE A C 1
ATOM 1893 O O . PHE A 1 226 ? 12.508 21.655 -19.301 1.00 51.22 226 PHE A O 1
ATOM 1900 N N . GLY A 1 227 ? 12.266 21.371 -17.089 1.00 46.03 227 GLY A N 1
ATOM 1901 C CA . GLY A 1 227 ? 11.732 22.714 -16.845 1.00 46.03 227 GLY A CA 1
ATOM 1902 C C . GLY A 1 227 ? 12.718 23.860 -17.109 1.00 46.03 227 GLY A C 1
ATOM 1903 O O . GLY A 1 227 ? 12.287 24.941 -17.502 1.00 46.03 227 GLY A O 1
ATOM 1904 N N . GLU A 1 228 ? 14.030 23.659 -16.948 1.00 45.66 228 GLU A N 1
ATOM 1905 C CA . GLU A 1 228 ? 15.006 24.755 -17.028 1.00 45.66 228 GLU A CA 1
ATOM 1906 C C . GLU A 1 228 ? 16.365 24.280 -17.574 1.00 45.66 228 GLU A C 1
ATOM 1908 O O . 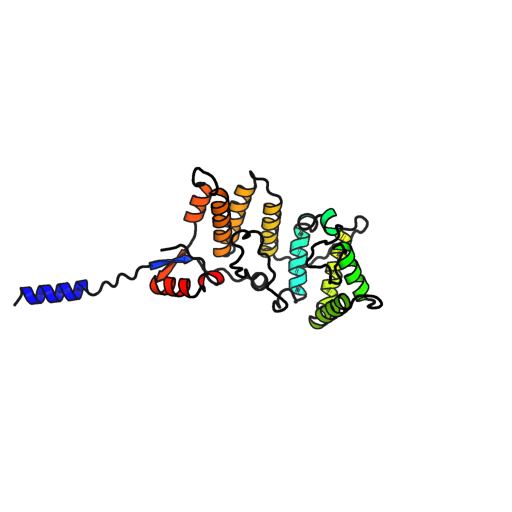GLU A 1 228 ? 17.266 23.951 -16.819 1.00 45.66 228 GLU A O 1
ATOM 1913 N N . SER A 1 229 ? 16.535 24.317 -18.901 1.00 53.19 229 SER A N 1
ATOM 1914 C CA . SER A 1 229 ? 17.823 24.249 -19.628 1.00 53.19 229 SER A CA 1
ATOM 1915 C C . SER A 1 229 ? 18.713 22.985 -19.490 1.00 53.19 229 SER A C 1
ATOM 1917 O O . SER A 1 229 ? 19.011 22.495 -18.416 1.00 53.19 229 SER A O 1
ATOM 1919 N N . GLU A 1 230 ? 19.248 22.557 -20.640 1.00 51.38 230 GLU A N 1
ATOM 1920 C CA . GLU A 1 230 ? 20.447 21.711 -20.824 1.00 51.38 230 GLU A CA 1
ATOM 1921 C C . GLU A 1 230 ? 20.380 20.178 -20.621 1.00 51.38 230 GLU A C 1
ATOM 1923 O O . GLU A 1 230 ? 20.273 19.634 -19.532 1.00 51.38 230 GLU A O 1
ATOM 1928 N N . SER A 1 231 ? 20.648 19.495 -21.745 1.00 52.91 231 SER A N 1
ATOM 1929 C CA . SER A 1 231 ? 21.012 18.081 -21.934 1.00 52.91 231 SER A CA 1
ATOM 1930 C C . SER A 1 231 ? 20.007 17.017 -21.476 1.00 52.91 231 SER A C 1
ATOM 1932 O O . SER A 1 231 ? 19.653 16.895 -20.311 1.00 52.91 231 SER A O 1
ATOM 1934 N N . GLN A 1 232 ? 19.584 16.176 -22.424 1.00 56.06 232 GLN A N 1
ATOM 1935 C CA . GLN A 1 232 ? 18.876 14.940 -22.101 1.00 56.06 232 GLN A CA 1
ATOM 1936 C C . GLN A 1 232 ? 19.768 14.054 -21.226 1.00 56.06 232 GLN A C 1
ATOM 1938 O O . GLN A 1 232 ? 20.896 13.748 -21.617 1.00 56.06 232 GLN A O 1
ATOM 1943 N N . ASP A 1 233 ? 19.258 13.624 -20.072 1.00 63.34 233 ASP A N 1
ATOM 1944 C CA . ASP A 1 233 ? 19.949 12.652 -19.229 1.00 63.34 233 ASP A CA 1
ATOM 1945 C C . ASP A 1 233 ? 20.067 11.322 -19.986 1.00 63.34 233 ASP A C 1
ATOM 1947 O O . ASP A 1 233 ? 19.078 10.633 -20.262 1.00 63.34 233 ASP A O 1
ATOM 1951 N N . THR A 1 234 ? 21.300 10.971 -20.347 1.00 65.00 234 THR A N 1
ATOM 1952 C CA . THR A 1 234 ? 21.610 9.810 -21.182 1.00 65.00 234 THR A CA 1
ATOM 1953 C C . THR A 1 234 ? 21.159 8.497 -20.557 1.00 65.00 234 THR A C 1
ATOM 1955 O O . THR A 1 234 ? 20.807 7.585 -21.300 1.00 65.00 234 THR A O 1
ATOM 1958 N N . ASP A 1 235 ? 21.105 8.401 -19.225 1.00 65.50 235 ASP A N 1
ATOM 1959 C CA . ASP A 1 235 ? 20.675 7.175 -18.545 1.00 65.50 235 ASP A CA 1
ATOM 1960 C C . ASP A 1 235 ? 19.166 6.960 -18.720 1.00 65.50 235 ASP A C 1
ATOM 1962 O O . ASP A 1 235 ? 18.712 5.844 -18.972 1.00 65.50 235 ASP A O 1
ATOM 1966 N N . TYR A 1 236 ? 18.370 8.032 -18.654 1.00 64.88 236 TYR A N 1
ATOM 1967 C CA . TYR A 1 236 ? 16.930 7.958 -18.906 1.00 64.88 236 TYR A CA 1
ATOM 1968 C C . TYR A 1 236 ? 16.623 7.723 -20.389 1.00 64.88 236 TYR A C 1
ATOM 1970 O O . TYR A 1 236 ? 15.720 6.948 -20.710 1.00 64.88 236 TYR A O 1
ATOM 1978 N N . VAL A 1 237 ? 17.408 8.308 -21.299 1.00 65.62 237 VAL A N 1
ATOM 1979 C CA . VAL A 1 237 ? 17.323 8.009 -22.739 1.00 65.62 237 VAL A CA 1
ATOM 1980 C C . VAL A 1 237 ? 17.667 6.544 -23.022 1.00 65.62 237 VAL A C 1
ATOM 1982 O O . VAL A 1 237 ? 16.969 5.888 -23.796 1.00 65.62 237 VAL A O 1
ATOM 1985 N N . GLU A 1 238 ? 18.699 5.993 -22.377 1.00 68.81 238 GLU A N 1
ATOM 1986 C CA . GLU A 1 238 ? 19.052 4.578 -22.511 1.00 68.81 238 GLU A CA 1
ATOM 1987 C C . GLU A 1 238 ? 17.906 3.676 -22.036 1.00 68.81 238 GLU A C 1
ATOM 1989 O O . GLU A 1 238 ? 17.555 2.714 -22.718 1.00 68.81 238 GLU A O 1
ATOM 1994 N N . LEU A 1 239 ? 17.260 4.016 -20.918 1.00 68.75 239 LEU A N 1
ATOM 1995 C CA . LEU A 1 239 ? 16.122 3.255 -20.403 1.00 68.75 239 LEU A CA 1
ATOM 1996 C C . LEU A 1 239 ? 14.905 3.325 -21.325 1.00 68.75 239 LEU A C 1
ATOM 1998 O O . LEU A 1 239 ? 14.275 2.292 -21.541 1.00 68.75 239 LEU A O 1
ATOM 2002 N N . ILE A 1 240 ? 14.623 4.487 -21.929 1.00 65.19 240 ILE A N 1
ATOM 2003 C CA . ILE A 1 240 ? 13.576 4.636 -22.954 1.00 65.19 240 ILE A CA 1
ATOM 2004 C C . ILE A 1 240 ? 13.861 3.735 -24.163 1.00 65.19 240 ILE A C 1
ATOM 2006 O O . ILE A 1 240 ? 12.959 3.080 -24.684 1.00 65.19 240 ILE A O 1
ATOM 2010 N N . ASN A 1 241 ? 15.123 3.635 -24.577 1.00 68.56 241 ASN A N 1
ATOM 2011 C CA . ASN A 1 241 ? 15.525 2.768 -25.685 1.00 68.56 241 ASN A CA 1
ATOM 2012 C C . ASN A 1 241 ? 15.466 1.269 -25.339 1.00 68.56 241 ASN A C 1
ATOM 2014 O O . ASN A 1 241 ? 15.419 0.434 -26.240 1.00 68.56 241 ASN A O 1
ATOM 2018 N N . GLN A 1 242 ? 15.444 0.913 -24.053 1.00 69.31 242 GLN A N 1
ATOM 2019 C CA . GLN A 1 242 ? 15.266 -0.462 -23.574 1.00 69.31 242 GLN A CA 1
ATOM 2020 C C . GLN A 1 242 ? 13.791 -0.854 -23.406 1.00 69.31 242 GLN A C 1
ATOM 2022 O O . GLN A 1 242 ? 13.502 -1.949 -22.900 1.00 69.31 242 GLN A O 1
ATOM 2027 N N . ILE A 1 243 ? 12.847 0.020 -23.764 1.00 68.25 243 ILE A N 1
ATOM 2028 C CA . ILE A 1 243 ? 11.431 -0.288 -23.617 1.00 68.25 243 ILE A CA 1
ATOM 2029 C C . ILE A 1 243 ? 11.005 -1.303 -24.679 1.00 68.25 243 ILE A C 1
ATOM 2031 O O . ILE A 1 243 ? 11.105 -1.077 -25.883 1.00 68.25 243 ILE A O 1
ATOM 2035 N N . GLU A 1 244 ? 10.514 -2.443 -24.203 1.00 69.31 244 GLU A N 1
ATOM 2036 C CA . GLU A 1 244 ? 9.965 -3.494 -25.049 1.00 69.31 244 GLU A CA 1
ATOM 2037 C C . GLU A 1 244 ? 8.570 -3.082 -25.530 1.00 69.31 244 GLU A C 1
ATOM 2039 O O . GLU A 1 244 ? 7.721 -2.661 -24.737 1.00 69.31 244 GLU A O 1
ATOM 2044 N N . THR A 1 245 ? 8.348 -3.193 -26.838 1.00 73.12 245 THR A N 1
ATOM 2045 C CA . THR A 1 245 ? 7.094 -2.822 -27.498 1.00 73.12 245 THR A CA 1
ATOM 2046 C C . THR A 1 245 ? 6.642 -3.938 -28.431 1.00 73.12 245 THR A C 1
ATOM 2048 O O . THR A 1 245 ? 7.462 -4.628 -29.036 1.00 73.12 245 THR A O 1
ATOM 2051 N N . ASP A 1 246 ? 5.330 -4.091 -28.549 1.00 77.31 246 ASP A N 1
ATOM 2052 C CA . ASP A 1 246 ? 4.667 -4.849 -29.598 1.00 77.31 246 ASP A CA 1
ATOM 2053 C C . ASP A 1 246 ? 4.368 -3.946 -30.803 1.00 77.31 246 ASP A C 1
ATOM 2055 O O . ASP A 1 246 ? 4.317 -2.716 -30.712 1.00 77.31 246 ASP A O 1
ATOM 2059 N N . SER A 1 247 ? 4.145 -4.573 -31.957 1.00 79.81 247 SER A N 1
ATOM 2060 C CA . SER A 1 247 ? 3.665 -3.887 -33.159 1.00 79.81 247 SER A CA 1
ATOM 2061 C C . SER A 1 247 ? 2.148 -3.997 -33.256 1.00 79.81 247 SER A C 1
ATOM 2063 O O . SER A 1 247 ? 1.587 -5.082 -33.120 1.00 79.81 247 SER A O 1
ATOM 2065 N N . VAL A 1 248 ? 1.487 -2.881 -33.541 1.00 80.44 248 VAL A N 1
ATOM 2066 C CA . VAL A 1 248 ? 0.041 -2.812 -33.770 1.00 80.44 248 VAL A CA 1
ATOM 2067 C C . VAL A 1 248 ? -0.230 -2.104 -35.092 1.00 80.44 248 VAL A C 1
ATOM 2069 O O . VAL A 1 248 ? 0.568 -1.289 -35.557 1.00 80.44 248 VAL A O 1
ATOM 2072 N N . ASN A 1 249 ? -1.348 -2.422 -35.737 1.00 84.88 249 ASN A N 1
ATOM 2073 C CA . ASN A 1 249 ? -1.769 -1.672 -36.911 1.00 84.88 249 ASN A CA 1
ATOM 2074 C C . ASN A 1 249 ? -2.038 -0.204 -36.523 1.00 84.88 249 ASN A C 1
ATOM 2076 O O . ASN A 1 249 ? -2.707 0.043 -35.522 1.00 84.88 249 ASN A O 1
ATOM 2080 N N . CYS A 1 250 ? -1.540 0.769 -37.292 1.00 81.00 250 CYS A N 1
ATOM 2081 C CA . CYS A 1 250 ? -1.704 2.176 -36.923 1.00 81.00 250 CYS A CA 1
ATOM 2082 C C . CYS A 1 250 ? -3.171 2.634 -36.860 1.00 81.00 250 CYS A C 1
ATOM 2084 O O . CYS A 1 250 ? -3.501 3.465 -36.024 1.00 81.00 250 CYS A O 1
ATOM 2086 N N . GLU A 1 251 ? -4.074 2.081 -37.672 1.00 80.31 251 GLU A N 1
ATOM 2087 C CA . GLU A 1 251 ? -5.508 2.395 -37.593 1.00 80.31 251 GLU A CA 1
ATOM 2088 C C . GLU A 1 251 ? -6.109 1.912 -36.264 1.00 80.31 251 GLU A C 1
ATOM 2090 O O . GLU A 1 251 ? -6.804 2.662 -35.579 1.00 80.31 251 GLU A O 1
ATOM 2095 N N . GLU A 1 252 ? -5.774 0.685 -35.851 1.00 77.31 252 GLU A N 1
ATOM 2096 C CA . GLU A 1 252 ? -6.155 0.135 -34.543 1.00 77.31 252 GLU A CA 1
ATOM 2097 C C . GLU A 1 252 ? -5.577 0.978 -33.399 1.00 77.31 252 GLU A C 1
ATOM 2099 O O . GLU A 1 252 ? -6.293 1.323 -32.463 1.00 77.31 252 GLU A O 1
ATOM 2104 N N . TYR A 1 253 ? -4.310 1.379 -33.509 1.00 73.06 253 TYR A N 1
ATOM 2105 C CA . TYR A 1 253 ? -3.644 2.259 -32.554 1.00 73.06 253 TYR A CA 1
ATOM 2106 C C . TYR A 1 253 ? -4.320 3.633 -32.439 1.00 73.06 253 TYR A C 1
ATOM 2108 O O . TYR A 1 253 ? -4.539 4.108 -31.327 1.00 73.06 253 TYR A O 1
ATOM 2116 N N . TRP A 1 254 ? -4.699 4.271 -33.549 1.00 71.12 254 TRP A N 1
ATOM 2117 C CA . TRP A 1 254 ? -5.358 5.580 -33.511 1.00 71.12 254 TRP A CA 1
ATOM 2118 C C . TRP A 1 254 ? -6.787 5.490 -32.972 1.00 71.12 254 TRP A C 1
ATOM 2120 O O . TRP A 1 254 ? -7.183 6.343 -32.177 1.00 71.12 254 TRP A O 1
ATOM 2130 N N . ASN A 1 255 ? -7.532 4.436 -33.314 1.00 74.00 255 ASN A N 1
ATOM 2131 C CA . ASN A 1 255 ? -8.848 4.160 -32.726 1.00 74.00 255 ASN A CA 1
ATOM 2132 C C . ASN A 1 255 ? -8.747 3.944 -31.207 1.00 74.00 255 ASN A C 1
ATOM 2134 O O . ASN A 1 255 ? -9.525 4.487 -30.419 1.00 74.00 255 ASN A O 1
ATOM 2138 N N . TRP A 1 256 ? -7.734 3.195 -30.785 1.00 66.38 256 TRP A N 1
ATOM 2139 C CA . TRP A 1 256 ? -7.404 2.968 -29.384 1.00 66.38 256 TRP A CA 1
ATOM 2140 C C . TRP A 1 256 ? -6.979 4.256 -28.653 1.00 66.38 256 TRP A C 1
ATOM 2142 O O . TRP A 1 256 ? -7.391 4.500 -27.517 1.00 66.38 256 TRP A O 1
ATOM 2152 N N . ARG A 1 257 ? -6.225 5.144 -29.316 1.00 60.31 257 ARG A N 1
ATOM 2153 C CA . ARG A 1 257 ? -5.830 6.453 -28.774 1.00 60.31 257 ARG A CA 1
ATOM 2154 C C . ARG A 1 257 ? -7.027 7.390 -28.589 1.00 60.31 257 ARG A C 1
ATOM 2156 O O . ARG A 1 257 ? -7.134 8.059 -27.561 1.00 60.31 257 ARG A O 1
ATOM 2163 N N . GLN A 1 258 ? -7.939 7.411 -29.560 1.00 64.62 258 GLN A N 1
ATOM 2164 C CA . GLN A 1 258 ? -9.144 8.251 -29.550 1.00 64.62 258 GLN A CA 1
ATOM 2165 C C . GLN A 1 258 ? -10.201 7.785 -28.543 1.00 64.62 258 GLN A C 1
ATOM 2167 O O . GLN A 1 258 ? -10.911 8.612 -27.978 1.00 64.62 258 GLN A O 1
ATOM 2172 N N . SER A 1 259 ? -10.286 6.480 -28.282 1.00 62.00 259 SER A N 1
ATOM 2173 C CA . SER A 1 259 ? -11.186 5.908 -27.270 1.00 62.00 259 SER A CA 1
ATOM 2174 C C . SER A 1 259 ? -10.669 6.054 -25.832 1.00 62.00 259 SER A C 1
ATOM 2176 O O . SER A 1 259 ? -11.372 5.688 -24.893 1.00 62.00 259 SER A O 1
ATOM 2178 N N . ALA A 1 260 ? -9.456 6.594 -25.645 1.00 54.03 260 ALA A N 1
ATOM 2179 C CA . ALA A 1 260 ? -8.753 6.689 -24.361 1.00 54.03 260 ALA A CA 1
ATOM 2180 C C . ALA A 1 260 ? -8.507 5.336 -23.658 1.00 54.03 260 ALA A C 1
ATOM 2182 O O . ALA A 1 260 ? -8.064 5.300 -22.508 1.00 54.03 260 ALA A O 1
ATOM 2183 N N . GLU A 1 261 ? -8.724 4.215 -24.353 1.00 49.91 261 GLU A N 1
ATOM 2184 C CA . GLU A 1 261 ? -8.499 2.867 -23.824 1.00 49.91 261 GLU A CA 1
ATOM 2185 C C . GLU A 1 261 ? -7.024 2.629 -23.467 1.00 49.91 261 GLU A C 1
ATOM 2187 O O . GLU A 1 261 ? -6.715 1.872 -22.540 1.00 49.91 261 GLU A O 1
ATOM 2192 N N . TRP A 1 262 ? -6.112 3.331 -24.147 1.00 50.50 262 TRP A N 1
ATOM 2193 C CA . TRP A 1 262 ? -4.670 3.285 -23.907 1.00 50.50 262 TRP A CA 1
ATOM 2194 C C . TRP A 1 262 ? -4.272 3.618 -22.482 1.00 50.50 262 TRP A C 1
ATOM 2196 O O . TRP A 1 262 ? -3.421 2.955 -21.899 1.00 50.50 262 TRP A O 1
ATOM 2206 N N . PHE A 1 263 ? -4.969 4.551 -21.850 1.00 46.03 263 PHE A N 1
ATOM 2207 C CA . PHE A 1 263 ? -4.640 4.936 -20.489 1.00 46.03 263 PHE A CA 1
ATOM 2208 C C . PHE A 1 263 ? -4.826 3.781 -19.485 1.00 46.03 263 PHE A C 1
ATOM 2210 O O . PHE A 1 263 ? -4.129 3.709 -18.475 1.00 46.03 263 PHE A O 1
ATOM 2217 N N . THR A 1 264 ? -5.760 2.865 -19.758 1.00 43.44 264 THR A N 1
ATOM 2218 C CA . THR A 1 264 ? -6.129 1.782 -18.827 1.00 43.44 264 THR A CA 1
ATOM 2219 C C . THR A 1 264 ? -5.546 0.418 -19.176 1.00 43.44 264 THR A C 1
ATOM 2221 O O . THR A 1 264 ? -5.523 -0.456 -18.310 1.00 43.44 264 THR A O 1
ATOM 2224 N N . ALA A 1 265 ? -5.096 0.218 -20.419 1.00 45.19 265 ALA A N 1
ATOM 2225 C CA . ALA A 1 265 ? -4.713 -1.099 -20.915 1.00 45.19 265 ALA A CA 1
ATOM 2226 C C . ALA A 1 265 ? -3.217 -1.218 -21.225 1.00 45.19 265 ALA A C 1
ATOM 2228 O O . ALA A 1 265 ? -2.584 -2.165 -20.761 1.00 45.19 265 ALA A O 1
ATOM 2229 N N . ILE A 1 266 ? -2.652 -0.320 -22.041 1.00 52.91 266 ILE A N 1
ATOM 2230 C CA . ILE A 1 266 ? -1.306 -0.466 -22.618 1.00 52.91 266 ILE A CA 1
ATOM 2231 C C . ILE A 1 266 ? -0.732 0.933 -22.940 1.00 52.91 266 ILE A C 1
ATOM 2233 O O . ILE A 1 266 ? -1.465 1.822 -23.342 1.00 52.91 266 ILE A O 1
ATOM 2237 N N . TYR A 1 267 ? 0.566 1.178 -22.758 1.00 54.97 267 TYR A N 1
ATOM 2238 C CA . TYR A 1 267 ? 1.124 2.522 -22.969 1.00 54.97 267 TYR A CA 1
ATOM 2239 C C . TYR A 1 267 ? 1.318 2.903 -24.448 1.00 54.97 267 TYR A C 1
ATOM 2241 O O . TYR A 1 267 ? 1.604 2.042 -25.287 1.00 54.97 267 TYR A O 1
ATOM 2249 N N . ASP A 1 268 ? 1.194 4.202 -24.736 1.00 49.09 268 ASP A N 1
ATOM 2250 C CA . ASP A 1 268 ? 1.384 4.828 -26.048 1.00 49.09 268 ASP A CA 1
ATOM 2251 C C . ASP A 1 268 ? 2.835 5.348 -26.219 1.00 49.09 268 ASP A C 1
ATOM 2253 O O . ASP A 1 268 ? 3.300 6.145 -25.406 1.00 49.09 268 ASP A O 1
ATOM 2257 N N . TYR A 1 269 ? 3.542 4.920 -27.275 1.00 50.38 269 TYR A N 1
ATOM 2258 C CA . TYR A 1 269 ? 4.918 5.347 -27.604 1.00 50.38 269 TYR A CA 1
ATOM 2259 C C . TYR A 1 269 ? 5.005 6.395 -28.713 1.00 50.38 269 TYR A C 1
ATOM 2261 O O . TYR A 1 269 ? 6.104 6.802 -29.085 1.00 50.38 269 TYR A O 1
ATOM 2269 N N . GLY A 1 270 ? 3.864 6.834 -29.239 1.00 40.94 270 GLY A N 1
ATOM 2270 C CA . GLY A 1 270 ? 3.817 7.515 -30.524 1.00 40.94 270 GLY A CA 1
ATOM 2271 C C . GLY A 1 270 ? 4.035 6.559 -31.711 1.00 40.94 270 GLY A C 1
ATOM 2272 O O . GLY A 1 270 ? 4.315 5.370 -31.514 1.00 40.94 270 GLY A O 1
ATOM 2273 N N . PRO A 1 271 ? 3.852 7.068 -32.942 1.00 29.66 271 PRO A N 1
ATOM 2274 C CA . PRO A 1 271 ? 4.218 6.365 -34.171 1.00 29.66 271 PRO A CA 1
ATOM 2275 C C . PRO A 1 271 ? 5.730 6.106 -34.271 1.00 29.66 271 PRO A C 1
ATOM 2277 O O . PRO A 1 271 ? 6.519 6.996 -33.877 1.00 29.66 271 PRO A O 1
#

pLDDT: mean 72.34, std 18.34, range [27.59, 95.69]